Protein AF-M7Z7K4-F1 (afdb_monomer)

Structure (mmCIF, N/CA/C/O backbone):
data_AF-M7Z7K4-F1
#
_entry.id   AF-M7Z7K4-F1
#
loop_
_atom_site.group_PDB
_atom_site.id
_atom_site.type_symbol
_atom_site.label_atom_id
_atom_site.label_alt_id
_atom_site.label_comp_id
_atom_site.label_asym_id
_atom_site.label_entity_id
_atom_site.label_seq_id
_atom_site.pdbx_PDB_ins_code
_atom_site.Cartn_x
_atom_site.Cartn_y
_atom_site.Cartn_z
_atom_site.occupancy
_atom_site.B_iso_or_equiv
_atom_site.auth_seq_id
_atom_site.auth_comp_id
_atom_site.auth_asym_id
_atom_site.auth_atom_id
_atom_site.pdbx_PDB_model_num
ATOM 1 N N . MET A 1 1 ? -19.496 -4.722 -36.036 1.00 39.28 1 MET A N 1
ATOM 2 C CA . MET A 1 1 ? -19.432 -3.249 -35.989 1.00 39.28 1 MET A CA 1
ATOM 3 C C . MET A 1 1 ? -18.080 -2.887 -35.416 1.00 39.28 1 MET A C 1
ATOM 5 O O . MET A 1 1 ? -17.829 -3.167 -34.254 1.00 39.28 1 MET A O 1
ATOM 9 N N . LEU A 1 2 ? -17.182 -2.446 -36.294 1.00 35.31 2 LEU A N 1
ATOM 10 C CA . LEU A 1 2 ? -15.843 -1.956 -35.980 1.00 35.31 2 LEU A CA 1
ATOM 11 C C . LEU A 1 2 ? -15.954 -0.436 -35.852 1.00 35.31 2 LEU A C 1
ATOM 13 O O . LEU A 1 2 ? -16.434 0.191 -36.792 1.00 35.31 2 LEU A O 1
ATOM 17 N N . GLU A 1 3 ? -15.508 0.133 -34.738 1.00 33.56 3 GLU A N 1
ATOM 18 C CA . GLU A 1 3 ? -15.243 1.569 -34.630 1.00 33.56 3 GLU A CA 1
ATOM 19 C C . GLU A 1 3 ? -13.726 1.751 -34.567 1.00 33.56 3 GLU A C 1
ATOM 21 O O . GLU A 1 3 ? -13.044 1.228 -33.685 1.00 33.56 3 GLU A O 1
ATOM 26 N N . ALA A 1 4 ? -13.210 2.421 -35.592 1.00 33.31 4 ALA A N 1
ATOM 27 C CA . ALA A 1 4 ? -11.813 2.742 -35.803 1.00 33.31 4 ALA A CA 1
ATOM 28 C C . ALA A 1 4 ? -11.537 4.145 -35.264 1.00 33.31 4 ALA A C 1
ATOM 30 O O . ALA A 1 4 ? -12.265 5.073 -35.608 1.00 33.31 4 ALA A O 1
ATOM 31 N N . TRP A 1 5 ? -10.469 4.318 -34.484 1.00 34.47 5 TRP A N 1
ATOM 32 C CA . TRP A 1 5 ? -9.894 5.637 -34.216 1.00 34.47 5 TRP A CA 1
ATOM 33 C C . TRP A 1 5 ? -8.514 5.725 -34.865 1.00 34.47 5 TRP A C 1
ATOM 35 O O . TRP A 1 5 ? -7.654 4.864 -34.684 1.00 34.47 5 TRP A O 1
ATOM 45 N N . ALA A 1 6 ? -8.382 6.749 -35.703 1.00 33.19 6 ALA A N 1
ATOM 46 C CA . ALA A 1 6 ? -7.279 7.013 -36.608 1.00 33.19 6 ALA A CA 1
ATOM 47 C C . ALA A 1 6 ? -6.146 7.791 -35.922 1.00 33.19 6 ALA A C 1
ATOM 49 O O . ALA A 1 6 ? -6.402 8.705 -35.141 1.00 33.19 6 ALA A O 1
ATOM 50 N N . VAL A 1 7 ? -4.900 7.502 -36.305 1.00 34.75 7 VAL A N 1
ATOM 51 C CA . VAL A 1 7 ? -3.792 8.465 -36.243 1.00 34.75 7 VAL A CA 1
ATOM 52 C C . VAL A 1 7 ? -3.489 8.857 -37.683 1.00 34.75 7 VAL A C 1
ATOM 54 O O . VAL A 1 7 ? -3.184 8.010 -38.523 1.00 34.75 7 VAL A O 1
ATOM 57 N N . GLY A 1 8 ? -3.683 10.143 -37.969 1.00 30.58 8 GLY A N 1
ATOM 58 C CA . GLY A 1 8 ? -3.534 10.726 -39.293 1.00 30.58 8 GLY A CA 1
ATOM 59 C C . GLY A 1 8 ? -2.081 10.742 -39.754 1.00 30.58 8 GLY A C 1
ATOM 60 O O . GLY A 1 8 ? -1.205 11.261 -39.070 1.00 30.58 8 GLY A O 1
ATOM 61 N N . VAL A 1 9 ? -1.857 10.227 -40.959 1.00 36.16 9 VAL A N 1
ATOM 62 C CA . VAL A 1 9 ? -0.683 10.529 -41.777 1.00 36.16 9 VAL A CA 1
ATOM 63 C C . VAL A 1 9 ? -1.183 11.416 -42.912 1.00 36.16 9 VAL A C 1
ATOM 65 O O . VAL A 1 9 ? -1.881 10.954 -43.812 1.00 36.16 9 VAL A O 1
ATOM 68 N N . GLY A 1 10 ? -0.891 12.712 -42.828 1.00 29.84 10 GLY A N 1
ATOM 69 C CA . GLY A 1 10 ? -1.211 13.674 -43.878 1.00 29.84 10 GLY A CA 1
ATOM 70 C C . GLY A 1 10 ? -0.197 13.585 -45.015 1.00 29.84 10 GLY A C 1
ATOM 71 O O . GLY A 1 10 ? 0.975 13.894 -44.828 1.00 29.84 10 GLY A O 1
ATOM 72 N N . THR A 1 11 ? -0.654 13.184 -46.199 1.00 37.50 11 THR A N 1
ATOM 73 C CA . THR A 1 11 ? 0.040 13.384 -47.480 1.00 37.50 11 THR A CA 1
ATOM 74 C C . THR A 1 11 ? -0.930 13.986 -48.501 1.00 37.50 11 THR A C 1
ATOM 76 O O . THR A 1 11 ? -2.140 13.781 -48.399 1.00 37.50 11 THR A O 1
ATOM 79 N N . SER A 1 12 ? -0.356 14.669 -49.504 1.00 31.06 12 SER A N 1
ATOM 80 C CA . SER A 1 12 ? -0.951 15.346 -50.683 1.00 31.06 12 SER A CA 1
ATOM 81 C C . SER A 1 12 ? -1.511 16.757 -50.440 1.00 31.06 12 SER A C 1
ATOM 83 O O . SER A 1 12 ? -2.050 17.036 -49.380 1.00 31.06 12 SER A O 1
ATOM 85 N N . SER A 1 13 ? -1.457 17.720 -51.363 1.00 30.11 13 SER A N 1
ATOM 86 C CA . SER A 1 13 ? -0.679 17.955 -52.592 1.00 30.11 13 SER A CA 1
ATOM 87 C C . SER A 1 13 ? -1.001 19.381 -53.078 1.00 30.11 13 SER A C 1
ATOM 89 O O . SER A 1 13 ? -2.142 19.808 -52.956 1.00 30.11 13 SER A O 1
ATOM 91 N N . SER A 1 14 ? -0.023 20.040 -53.709 1.00 32.50 14 SER A N 1
ATOM 92 C CA . SER A 1 14 ? -0.120 21.076 -54.764 1.00 32.50 14 SER A CA 1
ATOM 93 C C . SER A 1 14 ? -1.013 22.322 -54.601 1.00 32.50 14 SER A C 1
ATOM 95 O O . SER A 1 14 ? -2.238 22.243 -54.600 1.00 32.50 14 SER A O 1
ATOM 97 N N . THR A 1 15 ? -0.403 23.499 -54.773 1.00 29.75 15 THR A N 1
ATOM 98 C CA . THR A 1 15 ? -0.917 24.545 -55.680 1.00 29.75 15 THR A CA 1
ATOM 99 C C . THR A 1 15 ? 0.273 25.272 -56.318 1.00 29.75 15 THR A C 1
ATOM 101 O O . THR A 1 15 ? 1.308 25.442 -55.678 1.00 29.75 15 THR A O 1
ATOM 104 N N . ALA A 1 16 ? 0.133 25.585 -57.605 1.00 38.03 16 ALA A N 1
ATOM 105 C CA . ALA A 1 16 ? 1.137 26.147 -58.497 1.00 38.03 16 ALA A CA 1
ATOM 106 C C . ALA A 1 16 ? 1.303 27.677 -58.373 1.00 38.03 16 ALA A C 1
ATOM 108 O O . ALA A 1 16 ? 0.503 28.350 -57.726 1.00 38.03 16 ALA A O 1
ATOM 109 N N . ASP A 1 17 ? 2.319 28.153 -59.101 1.00 35.34 17 ASP A N 1
ATOM 110 C CA . ASP A 1 17 ? 2.555 29.506 -59.620 1.00 35.34 17 ASP A CA 1
ATOM 111 C C . ASP A 1 17 ? 3.220 30.540 -58.694 1.00 35.34 17 ASP A C 1
ATOM 113 O O . ASP A 1 17 ? 2.571 31.302 -57.981 1.00 35.34 17 ASP A O 1
ATOM 117 N N . ASN A 1 18 ? 4.548 30.666 -58.826 1.00 37.72 18 ASN A N 1
ATOM 118 C CA . ASN A 1 18 ? 5.118 31.962 -59.199 1.00 37.72 18 ASN A CA 1
ATOM 119 C C . ASN A 1 18 ? 6.506 31.843 -59.845 1.00 37.72 18 ASN A C 1
ATOM 121 O O . ASN A 1 18 ? 7.403 31.157 -59.358 1.00 37.72 18 ASN A O 1
ATOM 125 N N . ASP A 1 19 ? 6.614 32.551 -60.962 1.00 40.22 19 ASP A N 1
ATOM 126 C CA . ASP A 1 19 ? 7.773 32.794 -61.810 1.00 40.22 19 ASP A CA 1
ATOM 127 C C . ASP A 1 19 ? 8.835 33.617 -61.054 1.00 40.22 19 ASP A C 1
ATOM 129 O O . ASP A 1 19 ? 8.504 34.565 -60.337 1.00 40.22 19 ASP A O 1
ATOM 133 N N . GLY A 1 20 ? 10.114 33.273 -61.202 1.00 33.97 20 GLY A N 1
ATOM 134 C CA . GLY A 1 20 ? 11.202 33.995 -60.541 1.00 33.97 20 GLY A CA 1
ATOM 135 C C . GLY A 1 20 ? 12.539 33.281 -60.671 1.00 33.97 20 GLY A C 1
AT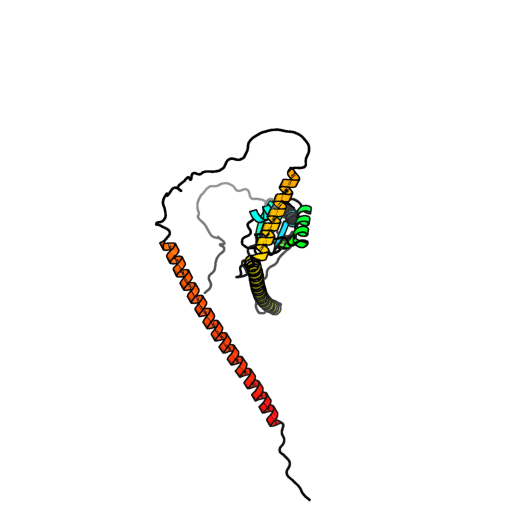OM 136 O O . GLY A 1 20 ? 12.927 32.509 -59.800 1.00 33.97 20 GLY A O 1
ATOM 137 N N . GLY A 1 21 ? 13.240 33.538 -61.776 1.00 44.59 21 GLY A N 1
ATOM 138 C CA . GLY A 1 21 ? 14.585 33.031 -62.021 1.00 44.59 21 GLY A CA 1
ATOM 139 C C . GLY A 1 21 ? 15.568 33.392 -60.903 1.00 44.59 21 GLY A C 1
ATOM 140 O O . GLY A 1 21 ? 15.756 34.560 -60.570 1.00 44.59 21 GLY A O 1
ATOM 141 N N . GLY A 1 22 ? 16.224 32.367 -60.369 1.00 37.69 22 GLY A N 1
ATOM 142 C CA . GLY A 1 22 ? 17.374 32.470 -59.482 1.00 37.69 22 GLY A CA 1
ATOM 143 C C . GLY A 1 22 ? 18.141 31.155 -59.539 1.00 37.69 22 GLY A C 1
ATOM 144 O O . GLY A 1 22 ? 17.593 30.106 -59.214 1.00 37.69 22 GLY A O 1
ATOM 145 N N . GLU A 1 23 ? 19.376 31.206 -60.033 1.00 43.19 23 GLU A N 1
ATOM 146 C CA . GLU A 1 23 ? 20.296 30.072 -60.128 1.00 43.19 23 GLU A CA 1
ATOM 147 C C . GLU A 1 23 ? 20.430 29.352 -58.776 1.00 43.19 23 GLU A C 1
ATOM 149 O O . GLU A 1 23 ? 20.858 29.944 -57.786 1.00 43.19 23 GLU A O 1
ATOM 154 N N . ALA A 1 24 ? 20.091 28.061 -58.740 1.00 43.84 24 ALA A N 1
ATOM 155 C CA . ALA A 1 24 ? 20.432 27.184 -57.628 1.00 43.84 24 ALA A CA 1
ATOM 156 C C . ALA A 1 24 ? 21.792 26.522 -57.916 1.00 43.84 24 ALA A C 1
ATOM 158 O O . ALA A 1 24 ? 21.937 25.873 -58.958 1.00 43.84 24 ALA A O 1
ATOM 159 N N . PRO A 1 25 ? 22.797 26.653 -57.033 1.00 48.38 25 PRO A N 1
ATOM 160 C CA . PRO A 1 25 ? 24.028 25.892 -57.162 1.00 48.38 25 PRO A CA 1
ATOM 161 C C . PRO A 1 25 ? 23.740 24.409 -56.894 1.00 48.38 25 PRO A C 1
ATOM 163 O O . PRO A 1 25 ? 23.105 24.043 -55.907 1.00 48.38 25 PRO A O 1
ATOM 166 N N . MET A 1 26 ? 24.201 23.556 -57.806 1.00 44.00 26 MET A N 1
ATOM 167 C CA . MET A 1 26 ? 24.163 22.099 -57.691 1.00 44.00 26 MET A CA 1
ATOM 168 C C . MET A 1 26 ? 24.984 21.666 -56.468 1.00 44.00 26 MET A C 1
ATOM 170 O O . MET A 1 26 ? 26.211 21.766 -56.497 1.00 44.00 26 MET A O 1
ATOM 174 N N . ALA A 1 27 ? 24.321 21.192 -55.409 1.00 48.50 27 ALA A N 1
ATOM 175 C CA . ALA A 1 27 ? 24.991 20.545 -54.284 1.00 48.50 27 ALA A CA 1
ATOM 176 C C . ALA A 1 27 ? 25.739 19.308 -54.798 1.00 48.50 27 ALA A C 1
ATOM 178 O O . ALA A 1 27 ? 25.183 18.475 -55.523 1.00 48.50 27 ALA A O 1
ATOM 179 N N . THR A 1 28 ? 27.027 19.223 -54.484 1.00 50.53 28 THR A N 1
ATOM 180 C CA . THR A 1 28 ? 27.870 18.100 -54.892 1.00 50.53 28 THR A CA 1
ATOM 181 C C . THR A 1 28 ? 27.557 16.875 -54.017 1.00 50.53 28 THR A C 1
ATOM 183 O O . THR A 1 28 ? 27.169 17.037 -52.860 1.00 50.53 28 THR A O 1
ATOM 186 N N . PRO A 1 29 ? 27.725 15.635 -54.522 1.00 54.16 29 PRO A N 1
ATOM 187 C CA . PRO A 1 29 ? 27.461 14.413 -53.747 1.00 54.16 29 PRO A CA 1
ATOM 188 C C . PRO A 1 29 ? 28.181 14.361 -52.383 1.00 54.16 29 PRO A C 1
ATOM 190 O O . PRO A 1 29 ? 27.639 13.827 -51.422 1.00 54.16 29 PRO A O 1
ATOM 193 N N . ASP A 1 30 ? 29.349 15.006 -52.273 1.00 52.72 30 ASP A N 1
ATOM 194 C CA . ASP A 1 30 ? 30.149 15.123 -51.042 1.00 52.72 30 ASP A CA 1
ATOM 195 C C . ASP A 1 30 ? 29.512 15.992 -49.934 1.00 52.72 30 ASP A C 1
ATOM 197 O O . ASP A 1 30 ? 29.968 15.965 -48.786 1.00 52.72 30 ASP A O 1
ATOM 201 N N . GLU A 1 31 ? 28.508 16.811 -50.254 1.00 51.00 31 GLU A N 1
ATOM 202 C CA . GLU A 1 31 ? 27.840 17.708 -49.301 1.00 51.00 31 GLU A CA 1
ATOM 203 C C . GLU A 1 31 ? 26.633 17.038 -48.624 1.00 51.00 31 GLU A C 1
ATOM 205 O O . GLU A 1 31 ? 26.360 17.295 -47.450 1.00 51.00 31 GLU A O 1
ATOM 210 N N . GLN A 1 32 ? 25.971 16.112 -49.326 1.00 48.22 32 GLN A N 1
ATOM 211 C CA . GLN A 1 32 ? 24.856 15.320 -48.801 1.00 48.22 32 GLN A CA 1
ATOM 212 C C . GLN A 1 32 ? 25.349 14.260 -47.796 1.0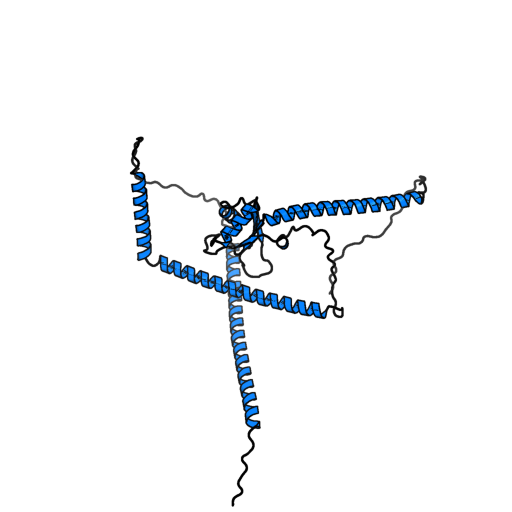0 48.22 32 GLN A C 1
ATOM 214 O O . GLN A 1 32 ? 24.825 14.175 -46.688 1.00 48.22 32 GLN A O 1
ATOM 219 N N . ASP A 1 33 ? 26.448 13.561 -48.111 1.00 51.50 33 ASP A N 1
ATOM 220 C CA . ASP A 1 33 ? 27.051 12.544 -47.232 1.00 51.50 33 ASP A CA 1
ATOM 221 C C . ASP A 1 33 ? 27.569 13.118 -45.901 1.00 51.50 33 ASP A C 1
ATOM 223 O O . ASP A 1 33 ? 27.625 12.415 -44.889 1.00 51.50 33 ASP A O 1
ATOM 227 N N . LYS A 1 34 ? 27.964 14.398 -45.876 1.00 56.22 34 LYS A N 1
ATOM 228 C CA . LYS A 1 34 ? 28.393 15.084 -44.645 1.00 56.22 34 LYS A CA 1
ATOM 229 C C . LYS A 1 34 ? 27.216 15.494 -43.771 1.00 56.22 34 LYS A C 1
ATOM 231 O O . LYS A 1 34 ? 27.358 15.476 -42.552 1.00 56.22 34 LYS A O 1
ATOM 236 N N . LYS A 1 35 ? 26.081 15.851 -44.376 1.00 56.09 35 LYS A N 1
ATOM 237 C CA . LYS A 1 35 ? 24.861 16.211 -43.653 1.00 56.09 35 LYS A CA 1
ATOM 238 C C . LYS A 1 35 ? 24.221 14.981 -43.010 1.00 56.09 35 LYS A C 1
ATOM 240 O O . LYS A 1 35 ? 23.978 15.002 -41.812 1.00 56.09 35 LYS A O 1
ATOM 245 N N . ASP A 1 36 ? 24.127 13.874 -43.742 1.00 53.56 36 ASP A N 1
ATOM 246 C CA . ASP A 1 36 ? 23.595 12.610 -43.215 1.00 53.56 36 ASP A CA 1
ATOM 247 C C . ASP A 1 36 ? 24.492 12.018 -42.100 1.00 53.56 36 ASP A C 1
ATOM 249 O O . ASP A 1 36 ? 24.010 11.419 -41.137 1.00 53.56 36 ASP A O 1
ATOM 253 N N . GLN A 1 37 ? 25.816 12.228 -42.169 1.00 56.62 37 GLN A N 1
ATOM 254 C CA . GLN A 1 37 ? 26.749 11.876 -41.084 1.00 56.62 37 GLN A CA 1
ATOM 255 C C . GLN A 1 37 ? 26.649 12.795 -39.860 1.00 56.62 37 GLN A C 1
ATOM 257 O O . GLN A 1 37 ? 26.960 12.357 -38.748 1.00 56.62 37 GLN A O 1
ATOM 262 N N . GLN A 1 38 ? 26.270 14.057 -40.058 1.00 54.72 38 GLN A N 1
ATOM 263 C CA . GLN A 1 38 ? 26.072 15.025 -38.984 1.00 54.72 38 GLN A CA 1
ATOM 264 C C . GLN A 1 38 ? 24.751 14.744 -38.257 1.00 54.72 38 GLN A C 1
ATOM 266 O O . GLN A 1 38 ? 24.762 14.616 -37.037 1.00 54.72 38 GLN A O 1
ATOM 271 N N . ASP A 1 39 ? 23.672 14.495 -39.001 1.00 53.81 39 ASP A N 1
ATOM 272 C CA . ASP A 1 39 ? 22.356 14.147 -38.456 1.00 53.81 39 ASP A CA 1
ATOM 273 C C . ASP A 1 39 ? 22.419 12.831 -37.646 1.00 53.81 39 ASP A C 1
ATOM 275 O O . ASP A 1 39 ? 21.939 12.772 -36.515 1.00 53.81 39 ASP A O 1
ATOM 279 N N . MET A 1 40 ? 23.140 11.804 -38.127 1.00 54.22 40 MET A N 1
ATOM 280 C CA . MET A 1 40 ? 23.369 10.569 -37.355 1.00 54.22 40 MET A CA 1
ATOM 281 C C . MET A 1 40 ? 24.221 10.765 -36.090 1.00 54.22 40 MET A C 1
ATOM 283 O O . MET A 1 40 ? 24.083 9.997 -35.135 1.00 54.22 40 MET A O 1
ATOM 287 N N . LYS A 1 41 ? 25.140 11.738 -36.069 1.00 56.62 41 LYS A N 1
ATOM 288 C CA . LYS A 1 41 ? 25.941 12.055 -34.875 1.00 56.62 41 LYS A CA 1
ATOM 289 C C . LYS A 1 41 ? 25.135 12.837 -33.848 1.00 56.62 41 LYS A C 1
ATOM 291 O O . LYS A 1 41 ? 25.272 12.555 -32.662 1.00 56.62 41 LYS A O 1
ATOM 296 N N . ASP A 1 42 ? 24.303 13.767 -34.297 1.00 55.12 42 ASP A N 1
ATOM 297 C CA . ASP A 1 42 ? 23.463 14.586 -33.428 1.00 55.12 42 ASP A CA 1
ATOM 298 C C . ASP A 1 42 ? 22.338 13.736 -32.799 1.00 55.12 42 ASP A C 1
ATOM 300 O O . ASP A 1 42 ? 22.075 13.867 -31.604 1.00 55.12 42 ASP A O 1
ATOM 304 N N . GLU A 1 43 ? 21.777 12.757 -33.524 1.00 54.97 43 GLU A N 1
ATOM 305 C CA . GLU A 1 43 ? 20.852 11.754 -32.963 1.00 54.97 43 GLU A CA 1
ATOM 306 C C . GLU A 1 43 ? 21.527 10.809 -31.953 1.00 54.97 43 GLU A C 1
ATOM 308 O O . GLU A 1 43 ? 20.951 10.491 -30.911 1.00 54.97 43 GLU A O 1
ATOM 313 N N . GLN A 1 44 ? 22.763 10.370 -32.217 1.00 56.97 44 GLN A N 1
ATOM 314 C CA . GLN A 1 44 ? 23.529 9.536 -31.278 1.00 56.97 44 GLN A CA 1
ATOM 315 C C . GLN A 1 44 ? 23.956 10.304 -30.022 1.00 56.97 44 GLN A C 1
ATOM 317 O O . GLN A 1 44 ? 24.068 9.706 -28.951 1.00 56.97 44 GLN A O 1
ATOM 322 N N . GLN A 1 45 ? 24.203 11.608 -30.144 1.00 55.16 45 GLN A N 1
ATOM 323 C CA . GLN A 1 45 ? 24.539 12.478 -29.024 1.00 55.16 45 GLN A CA 1
ATOM 324 C C . GLN A 1 45 ? 23.296 12.764 -28.165 1.00 55.16 45 GLN A C 1
ATOM 326 O O . GLN A 1 45 ? 23.362 12.589 -26.952 1.00 55.16 45 GLN A O 1
ATOM 331 N N . ALA A 1 46 ? 22.147 13.059 -28.785 1.00 56.25 46 ALA A N 1
ATOM 332 C CA . ALA A 1 46 ? 20.871 13.238 -28.087 1.00 56.25 46 ALA A CA 1
ATOM 333 C C . ALA A 1 46 ? 20.442 11.978 -27.316 1.00 56.25 46 ALA A C 1
ATOM 335 O O . ALA A 1 46 ? 20.114 12.058 -26.137 1.00 56.25 46 ALA A O 1
ATOM 336 N N . HIS A 1 47 ? 20.558 10.792 -27.928 1.00 58.41 47 HIS A N 1
ATOM 337 C CA . HIS A 1 47 ? 20.247 9.527 -27.250 1.00 58.41 47 HIS A CA 1
ATOM 338 C C . HIS A 1 47 ? 21.127 9.263 -26.018 1.00 58.41 47 HIS A C 1
ATOM 340 O O . HIS A 1 47 ? 20.689 8.623 -25.063 1.00 58.41 47 HIS A O 1
ATOM 346 N N . LYS A 1 48 ? 22.378 9.729 -26.045 1.00 60.09 48 LYS A N 1
ATOM 347 C CA . LYS A 1 48 ? 23.352 9.518 -24.972 1.00 60.09 48 LYS A CA 1
ATOM 348 C C . LYS A 1 48 ? 23.156 10.498 -23.816 1.00 60.09 48 LYS A C 1
ATOM 350 O O . LYS A 1 48 ? 23.317 10.101 -22.663 1.00 60.09 48 LYS A O 1
ATOM 355 N N . ASP A 1 49 ? 22.780 11.735 -24.126 1.00 62.75 49 ASP A N 1
ATOM 356 C CA . ASP A 1 49 ? 22.446 12.756 -23.134 1.00 62.75 49 ASP A CA 1
ATOM 357 C C . ASP A 1 49 ? 21.097 12.432 -22.449 1.00 62.75 49 ASP A C 1
ATOM 359 O O . ASP A 1 49 ? 20.994 12.537 -21.224 1.00 62.75 49 ASP A O 1
ATOM 363 N N . ASP A 1 50 ? 20.115 11.909 -23.196 1.00 67.00 50 ASP A N 1
ATOM 364 C CA . ASP A 1 50 ? 18.837 11.408 -22.661 1.00 67.00 50 ASP A CA 1
ATOM 365 C C . ASP A 1 50 ? 19.029 10.210 -21.711 1.00 67.00 50 ASP A C 1
ATOM 367 O O . ASP A 1 50 ? 18.420 10.152 -20.639 1.00 67.00 50 ASP A O 1
ATOM 371 N N . ASP A 1 51 ? 19.909 9.265 -22.057 1.00 69.56 51 ASP A N 1
ATOM 372 C CA . ASP A 1 51 ? 20.224 8.112 -21.203 1.00 69.56 51 ASP A CA 1
ATOM 373 C C . ASP A 1 51 ? 20.968 8.529 -19.917 1.00 69.56 51 ASP A C 1
ATOM 375 O O . ASP A 1 51 ? 20.731 7.962 -18.843 1.00 69.56 51 ASP A O 1
ATOM 379 N N . GLU A 1 52 ? 21.854 9.530 -19.986 1.00 75.00 52 GLU A N 1
ATOM 380 C CA . GLU A 1 52 ? 22.563 10.046 -18.809 1.00 75.00 52 GLU A CA 1
ATOM 381 C C . GLU A 1 52 ? 21.626 10.830 -17.877 1.00 75.00 52 GLU A C 1
ATOM 383 O O . GLU A 1 52 ? 21.724 10.722 -16.648 1.00 75.00 52 GLU A O 1
ATOM 388 N N . GLN A 1 53 ? 20.690 11.589 -18.444 1.00 76.56 53 GLN A N 1
ATOM 389 C CA . GLN A 1 53 ? 19.685 12.318 -17.682 1.00 76.56 53 GLN A CA 1
ATOM 390 C C . GLN A 1 53 ? 18.676 11.363 -17.028 1.00 76.56 53 GLN A C 1
ATOM 392 O O . GLN A 1 53 ? 18.434 11.467 -15.823 1.00 76.56 53 GLN A O 1
ATOM 397 N N . ALA A 1 54 ? 18.215 10.339 -17.752 1.00 77.50 54 ALA A N 1
ATOM 398 C CA . ALA A 1 54 ? 17.368 9.279 -17.205 1.00 77.50 54 ALA A CA 1
ATOM 399 C C . ALA A 1 54 ? 18.053 8.498 -16.066 1.00 77.50 54 ALA A C 1
ATOM 401 O O . ALA A 1 54 ? 17.402 8.100 -15.097 1.00 77.50 54 ALA A O 1
ATOM 402 N N . ALA A 1 55 ? 19.372 8.289 -16.139 1.00 80.44 55 ALA A N 1
ATOM 403 C CA . ALA A 1 55 ? 20.126 7.633 -15.072 1.00 80.44 55 ALA A CA 1
ATOM 404 C C . ALA A 1 55 ? 20.202 8.482 -13.790 1.00 80.44 55 ALA A C 1
ATOM 406 O O . ALA A 1 55 ? 20.078 7.935 -12.691 1.00 80.44 55 ALA A O 1
ATOM 407 N N . LYS A 1 56 ? 20.377 9.805 -13.917 1.00 83.19 56 LYS A N 1
ATOM 408 C CA . LYS A 1 56 ? 20.378 10.738 -12.775 1.00 83.19 56 LYS A CA 1
ATOM 409 C C . LYS A 1 56 ? 19.001 10.803 -12.119 1.00 83.19 56 LYS A C 1
ATOM 411 O O . LYS A 1 56 ? 18.897 10.602 -10.913 1.00 83.19 56 LYS A O 1
ATOM 416 N N . GLU A 1 57 ? 17.947 10.955 -12.917 1.00 84.00 57 GLU A N 1
ATOM 417 C CA . GLU A 1 57 ? 16.563 10.954 -12.429 1.00 84.00 57 GLU A CA 1
ATOM 418 C C . GLU A 1 57 ? 16.202 9.645 -11.718 1.00 84.00 57 GLU A C 1
ATOM 420 O O . GLU A 1 57 ? 15.574 9.650 -10.659 1.00 84.00 57 GLU A O 1
ATOM 425 N N . TYR A 1 58 ? 16.639 8.505 -12.259 1.00 85.12 58 TYR A N 1
ATOM 426 C CA . TYR A 1 58 ? 16.415 7.207 -11.632 1.00 85.12 58 TYR A CA 1
ATOM 427 C C . TYR A 1 58 ? 17.190 7.053 -10.308 1.00 85.12 58 TYR A C 1
ATOM 429 O O . TYR A 1 58 ? 16.662 6.481 -9.353 1.00 85.12 58 TYR A O 1
ATOM 437 N N . ALA A 1 59 ? 18.410 7.591 -10.206 1.00 86.19 59 ALA A N 1
ATOM 438 C CA . ALA A 1 59 ? 19.179 7.586 -8.960 1.00 86.19 59 ALA A CA 1
ATOM 439 C C . ALA A 1 59 ? 18.537 8.469 -7.873 1.00 86.19 59 ALA A C 1
ATOM 441 O O . ALA A 1 59 ? 18.417 8.037 -6.721 1.00 86.19 59 ALA A O 1
ATOM 442 N N . ASP A 1 60 ? 18.068 9.662 -8.244 1.00 87.69 60 ASP A N 1
ATOM 443 C CA . ASP A 1 60 ? 17.337 10.564 -7.347 1.00 87.69 60 ASP A CA 1
ATOM 444 C C . ASP A 1 60 ? 16.013 9.933 -6.891 1.00 87.69 60 ASP A C 1
ATOM 446 O O . ASP A 1 60 ? 15.664 9.969 -5.705 1.00 87.69 60 ASP A O 1
ATOM 450 N N . PHE A 1 61 ? 15.316 9.253 -7.805 1.00 88.69 61 PHE A N 1
ATOM 451 C CA . PHE A 1 61 ? 14.132 8.463 -7.492 1.00 88.69 61 PHE A CA 1
ATOM 452 C C . PHE A 1 61 ? 14.443 7.349 -6.484 1.00 88.69 61 PHE A C 1
ATOM 454 O O . PHE A 1 61 ? 13.740 7.224 -5.483 1.00 88.69 61 PHE A O 1
ATOM 461 N N . GLU A 1 62 ? 15.503 6.559 -6.672 1.00 87.31 62 GLU A N 1
ATOM 462 C CA . GLU A 1 62 ? 15.866 5.509 -5.712 1.00 87.31 62 GLU A CA 1
ATOM 463 C C . GLU A 1 62 ? 16.229 6.065 -4.330 1.00 87.31 62 GLU A C 1
ATOM 465 O O . GLU A 1 62 ? 15.904 5.444 -3.312 1.00 87.31 62 GLU A O 1
ATOM 470 N N . ALA A 1 63 ? 16.873 7.233 -4.268 1.00 88.44 63 ALA A N 1
ATOM 471 C CA . ALA A 1 63 ? 17.129 7.920 -3.006 1.00 88.44 63 ALA A CA 1
ATOM 472 C C . ALA A 1 63 ? 15.815 8.327 -2.319 1.00 88.44 63 ALA A C 1
ATOM 474 O O . ALA A 1 63 ? 15.652 8.090 -1.118 1.00 88.44 63 ALA A O 1
ATOM 475 N N . ARG A 1 64 ? 14.847 8.847 -3.087 1.00 89.56 64 ARG A N 1
ATOM 476 C CA . ARG A 1 64 ? 13.496 9.167 -2.605 1.00 89.56 64 ARG A CA 1
ATOM 477 C C . ARG A 1 64 ? 12.745 7.928 -2.106 1.00 89.56 64 ARG A C 1
ATOM 479 O O . ARG A 1 64 ? 12.154 7.960 -1.029 1.00 89.56 64 ARG A O 1
ATOM 486 N N . VAL A 1 65 ? 12.808 6.810 -2.827 1.00 90.31 65 VAL A N 1
ATOM 487 C CA . VAL A 1 65 ? 12.155 5.553 -2.421 1.00 90.31 65 VAL A CA 1
ATOM 488 C C . VAL A 1 65 ? 12.713 5.050 -1.088 1.00 90.31 65 VAL A C 1
ATOM 490 O O . VAL A 1 65 ? 11.945 4.680 -0.206 1.00 90.31 65 VAL A O 1
ATOM 493 N N . LYS A 1 66 ? 14.039 5.091 -0.894 1.00 89.94 66 LYS A N 1
ATOM 494 C CA . LYS A 1 66 ? 14.692 4.626 0.348 1.00 89.94 66 LYS A CA 1
ATOM 495 C C . LYS A 1 66 ? 14.289 5.422 1.588 1.00 89.94 66 LYS A C 1
ATOM 497 O O . LYS A 1 66 ? 14.300 4.874 2.687 1.00 89.94 66 LYS A O 1
ATOM 502 N N . ARG A 1 67 ? 13.949 6.702 1.424 1.00 91.19 67 ARG A N 1
ATOM 503 C CA . ARG A 1 67 ? 13.437 7.560 2.505 1.00 91.19 67 ARG A CA 1
ATOM 504 C C . ARG A 1 67 ? 11.908 7.563 2.607 1.00 91.19 67 ARG A C 1
ATOM 506 O O . ARG A 1 67 ? 11.369 8.302 3.419 1.00 91.19 67 ARG A O 1
ATOM 513 N N . THR A 1 68 ? 11.202 6.768 1.804 1.00 92.81 68 THR A N 1
ATOM 514 C CA . THR A 1 68 ? 9.737 6.692 1.837 1.00 92.81 68 THR A CA 1
ATOM 515 C C . THR A 1 68 ? 9.275 5.426 2.550 1.00 92.81 68 THR A C 1
ATOM 517 O O . THR A 1 68 ? 9.817 4.334 2.359 1.00 92.81 68 THR A O 1
ATOM 520 N N . ILE A 1 69 ? 8.242 5.572 3.372 1.00 94.12 69 ILE A N 1
ATOM 521 C CA . ILE A 1 69 ? 7.604 4.492 4.118 1.00 94.12 69 ILE A CA 1
ATOM 522 C C . ILE A 1 69 ? 6.226 4.236 3.520 1.00 94.12 69 ILE A C 1
ATOM 524 O O . ILE A 1 69 ? 5.464 5.164 3.277 1.00 94.12 69 ILE A O 1
ATOM 528 N N . TYR A 1 70 ? 5.897 2.971 3.318 1.00 93.50 70 TYR A N 1
ATOM 529 C CA . TYR A 1 70 ? 4.556 2.503 3.015 1.00 93.50 70 TYR A CA 1
ATOM 530 C C . TYR A 1 70 ? 3.845 2.140 4.320 1.00 93.50 70 TYR A C 1
ATOM 532 O O . TYR A 1 70 ? 4.322 1.283 5.066 1.00 93.50 70 TYR A O 1
ATOM 540 N N . ILE A 1 71 ? 2.719 2.792 4.600 1.00 91.56 71 ILE A N 1
ATOM 541 C CA . ILE A 1 71 ? 1.861 2.500 5.747 1.00 91.56 71 ILE A CA 1
ATOM 542 C C . ILE A 1 71 ? 0.603 1.793 5.254 1.00 91.56 71 ILE A C 1
ATOM 544 O O . ILE A 1 71 ? -0.107 2.297 4.384 1.00 91.56 71 ILE A O 1
ATOM 548 N N . ASP A 1 72 ? 0.344 0.636 5.848 1.00 88.06 72 ASP A N 1
ATOM 549 C CA . ASP A 1 72 ? -0.797 -0.229 5.589 1.00 88.06 72 ASP A CA 1
ATOM 550 C C . ASP A 1 72 ? -1.833 -0.140 6.720 1.00 88.06 72 ASP A C 1
ATOM 552 O O . ASP A 1 72 ? -1.535 0.305 7.836 1.00 88.06 72 ASP A O 1
ATOM 556 N N . HIS A 1 73 ? -3.040 -0.629 6.443 1.00 82.62 73 HIS A N 1
ATOM 557 C CA . HIS A 1 73 ? -4.156 -0.711 7.383 1.00 82.62 73 HIS A CA 1
ATOM 558 C C . HIS A 1 73 ? -4.635 0.643 7.938 1.00 82.62 73 HIS A C 1
ATOM 560 O O . HIS A 1 73 ? -5.155 0.698 9.057 1.00 82.62 73 HIS A O 1
ATOM 566 N N . LEU A 1 74 ? -4.511 1.748 7.189 1.00 85.12 74 LEU A N 1
ATOM 567 C CA . LEU A 1 74 ? -5.055 3.026 7.659 1.00 85.12 74 LEU A CA 1
ATOM 568 C C . LEU A 1 74 ? -6.579 3.011 7.604 1.00 85.12 74 LEU A C 1
ATOM 570 O O . LEU A 1 74 ? -7.202 2.463 6.697 1.00 85.12 74 LEU A O 1
ATOM 574 N N . SER A 1 75 ? -7.198 3.673 8.576 1.00 81.75 75 SER A N 1
ATOM 575 C CA . SER A 1 75 ? -8.619 3.990 8.476 1.00 81.75 75 SER A CA 1
ATOM 576 C C . SER A 1 75 ? -8.851 4.992 7.332 1.00 81.75 75 SER A C 1
ATOM 578 O O . SER A 1 75 ? -8.062 5.931 7.196 1.00 81.75 75 SER A O 1
ATOM 580 N N . PRO A 1 76 ? -9.939 4.861 6.548 1.00 76.88 76 PRO A N 1
ATOM 581 C CA . PRO A 1 76 ? -10.290 5.829 5.504 1.00 76.88 76 PRO A CA 1
ATOM 582 C C . PRO A 1 76 ? -10.542 7.246 6.051 1.00 76.88 76 PRO A C 1
ATOM 584 O O . PRO A 1 76 ? -10.509 8.217 5.303 1.00 76.88 76 PRO A O 1
ATOM 587 N N . LEU A 1 77 ? -10.753 7.388 7.364 1.00 80.06 77 LEU A N 1
ATOM 588 C CA . LEU A 1 77 ? -10.922 8.682 8.033 1.00 80.06 77 LEU A CA 1
ATOM 589 C C . LEU A 1 77 ? -9.591 9.399 8.319 1.00 80.06 77 LEU A C 1
ATOM 591 O O . LEU A 1 77 ? -9.588 10.545 8.774 1.00 80.06 77 LEU A O 1
ATOM 595 N N . VAL A 1 78 ? -8.452 8.734 8.112 1.00 85.06 78 VAL A N 1
ATOM 596 C CA . VAL A 1 78 ? -7.134 9.304 8.396 1.00 85.06 78 VAL A CA 1
ATOM 597 C C . VAL A 1 78 ? -6.752 10.300 7.305 1.00 85.06 78 VAL A C 1
ATOM 599 O O . VAL A 1 78 ? -6.623 9.953 6.136 1.00 85.06 78 VAL A O 1
ATOM 602 N N . THR A 1 79 ? -6.514 11.550 7.702 1.00 87.75 79 THR A N 1
ATOM 603 C CA . THR A 1 79 ? -6.043 12.609 6.800 1.00 87.75 79 THR A CA 1
ATOM 604 C C . THR A 1 79 ? -4.519 12.738 6.833 1.00 87.75 79 THR A C 1
ATOM 606 O O . THR A 1 79 ? -3.858 12.326 7.791 1.00 87.75 79 THR A O 1
ATOM 609 N N . ALA A 1 80 ? -3.936 13.378 5.814 1.00 89.06 80 ALA A N 1
ATOM 610 C CA . ALA A 1 80 ? -2.492 13.636 5.761 1.00 89.06 80 ALA A CA 1
ATOM 611 C C . ALA A 1 80 ? -1.980 14.399 7.000 1.00 89.06 80 ALA A C 1
ATOM 613 O O . ALA A 1 80 ? -0.867 14.164 7.468 1.00 89.06 80 ALA A O 1
ATOM 614 N N . GLN A 1 81 ? -2.809 15.279 7.572 1.00 89.81 81 GLN A N 1
ATOM 615 C CA . GLN A 1 81 ? -2.476 16.027 8.786 1.00 89.81 81 GLN A CA 1
ATOM 616 C C . GLN A 1 81 ? -2.351 15.117 10.009 1.00 89.81 81 GLN A C 1
ATOM 618 O O . GLN A 1 81 ? -1.441 15.310 10.810 1.00 89.81 81 GLN A O 1
ATOM 623 N N . VAL A 1 82 ? -3.227 14.113 10.134 1.00 89.62 82 VAL A N 1
ATOM 624 C CA . VAL A 1 82 ? -3.158 13.120 11.215 1.00 89.62 82 VAL A CA 1
ATOM 625 C C . VAL A 1 82 ? -1.866 12.321 11.098 1.00 89.62 82 VAL A C 1
ATOM 627 O O . VAL A 1 82 ? -1.134 12.220 12.074 1.00 89.62 82 VAL A O 1
ATOM 630 N N . ILE A 1 83 ? -1.526 11.844 9.896 1.00 89.75 83 ILE A N 1
ATOM 631 C CA . ILE A 1 83 ? -0.267 11.120 9.654 1.00 89.75 83 ILE A CA 1
ATOM 632 C C . ILE A 1 83 ? 0.935 11.990 10.029 1.00 89.75 83 ILE A C 1
ATOM 634 O O . ILE A 1 83 ? 1.812 11.544 10.768 1.00 89.75 83 ILE A O 1
ATOM 638 N N . LYS A 1 84 ? 0.952 13.249 9.579 1.00 91.38 84 LYS A N 1
ATOM 639 C CA . LYS A 1 84 ? 2.029 14.194 9.887 1.00 91.38 84 LYS A CA 1
ATOM 640 C C . LYS A 1 84 ? 2.159 14.453 11.387 1.00 91.38 84 LYS A C 1
ATOM 642 O O . LYS A 1 84 ? 3.267 14.417 11.908 1.00 91.38 84 LYS A O 1
ATOM 647 N N . ALA A 1 85 ? 1.049 14.690 12.083 1.00 90.19 85 ALA A N 1
ATOM 648 C CA . ALA A 1 85 ? 1.048 14.935 13.523 1.00 90.19 85 ALA A CA 1
ATOM 649 C C . ALA A 1 85 ? 1.507 13.703 14.316 1.00 90.19 85 ALA A C 1
ATOM 651 O O . ALA A 1 85 ? 2.293 13.829 15.250 1.00 90.19 85 ALA A O 1
ATOM 652 N N . SER A 1 86 ? 1.061 12.512 13.921 1.00 87.81 86 SER A N 1
ATOM 653 C CA . SER A 1 86 ? 1.427 11.262 14.585 1.00 87.81 86 SER A CA 1
ATOM 654 C C . SER A 1 86 ? 2.880 10.864 14.343 1.00 87.81 86 SER A C 1
ATOM 656 O O . SER A 1 86 ? 3.518 10.319 15.239 1.00 87.81 86 SER A O 1
ATOM 658 N N . LEU A 1 87 ? 3.425 11.151 13.160 1.00 89.00 87 LEU A N 1
ATOM 659 C CA . LEU A 1 87 ? 4.824 10.875 12.834 1.00 89.00 87 LEU A CA 1
ATOM 660 C C . LEU A 1 87 ? 5.794 11.963 13.286 1.00 89.00 87 LEU A C 1
ATOM 662 O O . LEU A 1 87 ? 6.986 11.675 13.370 1.00 89.00 87 LEU A O 1
ATOM 666 N N . ALA A 1 88 ? 5.312 13.155 13.652 1.00 88.44 88 ALA A N 1
ATOM 667 C CA . ALA A 1 88 ? 6.150 14.275 14.087 1.00 88.44 88 ALA A CA 1
ATOM 668 C C . ALA A 1 88 ? 7.086 13.930 15.260 1.00 88.44 88 ALA A C 1
ATOM 670 O O . ALA A 1 88 ? 8.128 14.559 15.424 1.00 88.44 88 ALA A O 1
ATOM 671 N N . GLN A 1 89 ? 6.738 12.923 16.066 1.00 84.19 89 GLN A N 1
ATOM 672 C CA . GLN A 1 89 ? 7.579 12.435 17.162 1.00 84.19 89 GLN A CA 1
ATOM 673 C C . GLN A 1 89 ? 8.808 11.626 16.698 1.00 84.19 89 GLN A C 1
ATOM 675 O O . GLN A 1 89 ? 9.780 11.519 17.440 1.00 84.19 89 GLN A O 1
ATOM 680 N N . CYS A 1 90 ? 8.769 11.043 15.496 1.00 82.88 90 CYS A N 1
ATOM 681 C CA . CYS A 1 90 ? 9.808 10.150 14.969 1.00 82.88 90 CYS A CA 1
ATOM 682 C C . CYS A 1 90 ? 10.533 10.723 13.752 1.00 82.88 90 CYS A C 1
ATOM 684 O O . CYS A 1 90 ? 11.718 10.455 13.556 1.00 82.88 90 CYS A O 1
ATOM 686 N N . ALA A 1 91 ? 9.819 11.469 12.914 1.00 86.62 91 ALA A N 1
ATOM 687 C CA . ALA A 1 91 ? 10.313 11.929 11.633 1.00 86.62 91 ALA A CA 1
ATOM 688 C C . ALA A 1 91 ? 9.637 13.236 11.222 1.00 86.62 91 ALA A C 1
ATOM 690 O O . ALA A 1 91 ? 8.479 13.496 11.555 1.00 86.62 91 ALA A O 1
ATOM 691 N N . ASN A 1 92 ? 10.352 14.034 10.436 1.00 91.00 92 ASN A N 1
ATOM 692 C CA . ASN A 1 92 ? 9.729 15.132 9.719 1.00 91.00 92 ASN A CA 1
ATOM 693 C C . ASN A 1 92 ? 9.179 14.606 8.385 1.00 91.00 92 ASN A C 1
ATOM 695 O O . ASN A 1 92 ? 9.919 14.027 7.588 1.00 91.00 92 ASN A O 1
ATOM 699 N N . VAL A 1 93 ? 7.871 14.775 8.182 1.00 90.31 93 VAL A N 1
ATOM 700 C CA . VAL A 1 93 ? 7.158 14.310 6.985 1.00 90.31 93 VAL A CA 1
ATOM 701 C C . VAL A 1 93 ? 7.160 15.410 5.927 1.00 90.31 93 VAL A C 1
ATOM 703 O O . VAL A 1 93 ? 6.648 16.510 6.173 1.00 90.31 93 VAL A O 1
ATOM 706 N N . VAL A 1 94 ? 7.708 15.085 4.756 1.00 89.94 94 VAL A N 1
ATOM 707 C CA . VAL A 1 94 ? 7.810 15.970 3.587 1.00 89.94 94 VAL A CA 1
ATOM 708 C C . VAL A 1 94 ? 6.528 15.910 2.768 1.00 89.94 94 VAL A C 1
ATOM 710 O O . VAL A 1 94 ? 5.884 16.936 2.552 1.00 89.94 94 VAL A O 1
ATOM 713 N N . SER A 1 95 ? 6.145 14.700 2.360 1.00 88.06 95 SER A N 1
ATOM 714 C CA . SER A 1 95 ? 4.988 14.436 1.509 1.00 88.06 95 SER A CA 1
ATOM 715 C C . SER A 1 95 ? 4.218 13.220 2.011 1.00 88.06 95 SER A C 1
ATOM 717 O O . SER A 1 95 ? 4.792 12.293 2.589 1.00 88.06 95 SER A O 1
ATOM 719 N N . THR A 1 96 ? 2.909 13.236 1.778 1.00 89.31 96 THR A N 1
ATOM 720 C CA . THR A 1 96 ? 2.001 12.142 2.114 1.00 89.31 96 THR A CA 1
ATOM 721 C C . THR A 1 96 ? 1.082 11.897 0.928 1.00 89.31 96 THR A C 1
ATOM 723 O O . THR A 1 96 ? 0.277 12.762 0.583 1.00 89.31 96 THR A O 1
ATOM 726 N N . GLU A 1 97 ? 1.170 10.714 0.335 1.00 89.25 97 GLU A N 1
ATOM 727 C CA . GLU A 1 97 ? 0.363 10.306 -0.812 1.00 89.25 97 GLU A CA 1
ATOM 728 C C . GLU A 1 97 ? -0.475 9.087 -0.445 1.00 89.25 97 GLU A C 1
ATOM 730 O O . GLU A 1 97 ? 0.048 8.069 0.000 1.00 89.25 97 GLU A O 1
ATOM 735 N N . PHE A 1 98 ? -1.791 9.180 -0.620 1.00 88.00 98 PHE A N 1
ATOM 736 C CA . PHE A 1 98 ? -2.685 8.052 -0.376 1.00 88.00 98 PHE A CA 1
ATOM 737 C C . PHE A 1 98 ? -2.793 7.185 -1.626 1.00 88.00 98 PHE A C 1
ATOM 739 O O . PHE A 1 98 ? -3.115 7.675 -2.709 1.00 88.00 98 PHE A O 1
ATOM 746 N N . ILE A 1 99 ? -2.579 5.884 -1.459 1.00 85.56 99 ILE A N 1
ATOM 747 C CA . ILE A 1 99 ? -2.797 4.894 -2.507 1.00 85.56 99 ILE A CA 1
ATOM 748 C C . ILE A 1 99 ? -4.267 4.487 -2.442 1.00 85.56 99 ILE A C 1
ATOM 750 O O . ILE A 1 99 ? -4.692 3.759 -1.543 1.00 85.56 99 ILE A O 1
ATOM 754 N N . GLN A 1 100 ? -5.049 4.977 -3.402 1.00 75.50 100 GLN A N 1
ATOM 755 C CA . GLN A 1 100 ? -6.431 4.545 -3.581 1.00 75.50 100 GLN A CA 1
ATOM 756 C C . GLN A 1 100 ? -6.467 3.207 -4.316 1.00 75.50 100 GLN A C 1
ATOM 758 O O . GLN A 1 100 ? -5.802 3.017 -5.336 1.00 75.50 100 GLN A O 1
ATOM 763 N N . ASN A 1 101 ? -7.262 2.277 -3.794 1.00 74.56 101 ASN A N 1
ATOM 764 C CA . ASN A 1 101 ? -7.497 0.999 -4.439 1.00 74.56 101 ASN A CA 1
ATOM 765 C C . ASN A 1 101 ? -8.717 1.109 -5.364 1.00 74.56 101 ASN A C 1
ATOM 767 O O . ASN A 1 101 ? -9.843 1.214 -4.891 1.00 74.56 101 ASN A O 1
ATOM 771 N N . TYR A 1 102 ? -8.484 1.089 -6.679 1.00 72.44 102 TYR A N 1
ATOM 772 C CA . TYR A 1 102 ? -9.550 1.137 -7.689 1.00 72.44 102 TYR A CA 1
ATOM 773 C C . TYR A 1 102 ? -9.990 -0.246 -8.184 1.00 72.44 102 TYR A C 1
ATOM 775 O O . TYR A 1 102 ? -10.969 -0.351 -8.919 1.00 72.44 102 TYR A O 1
ATOM 783 N N . THR A 1 103 ? -9.253 -1.306 -7.847 1.00 69.38 103 THR A N 1
ATOM 784 C CA . THR A 1 103 ? -9.525 -2.661 -8.347 1.00 69.38 103 THR A CA 1
ATOM 785 C C . THR A 1 103 ? -10.487 -3.432 -7.458 1.00 69.38 103 THR A C 1
ATOM 787 O O . THR A 1 103 ? -11.090 -4.398 -7.918 1.00 69.38 103 THR A O 1
ATOM 790 N N . ILE A 1 104 ? -10.662 -3.013 -6.205 1.00 71.31 104 ILE A N 1
ATOM 791 C CA . ILE A 1 104 ? -11.488 -3.726 -5.236 1.00 71.31 104 ILE A CA 1
ATOM 792 C C . ILE A 1 104 ? -12.700 -2.874 -4.870 1.00 71.31 104 ILE A C 1
ATOM 794 O O . ILE A 1 104 ? -12.573 -1.716 -4.497 1.00 71.31 104 ILE A O 1
ATOM 798 N N . GLN A 1 105 ? -13.891 -3.465 -4.963 1.00 69.50 105 GLN A N 1
ATOM 799 C CA . GLN A 1 105 ? -15.180 -2.798 -4.722 1.00 69.50 105 GLN A CA 1
ATOM 800 C C . GLN A 1 105 ? -15.501 -2.580 -3.231 1.00 69.50 105 GLN A C 1
ATOM 802 O O . GLN A 1 105 ? -16.616 -2.198 -2.885 1.00 69.50 105 GLN A O 1
ATOM 807 N N . TYR A 1 106 ? -14.549 -2.859 -2.342 1.00 70.38 106 TYR A N 1
ATOM 808 C CA . TYR A 1 106 ? -14.703 -2.701 -0.901 1.00 70.38 106 TYR A CA 1
ATOM 809 C C . TYR A 1 106 ? -13.915 -1.486 -0.421 1.00 70.38 106 TYR A C 1
ATOM 811 O O . TYR A 1 106 ? -12.836 -1.200 -0.939 1.00 70.38 106 TYR A O 1
ATOM 819 N N . GLU A 1 107 ? -14.421 -0.820 0.616 1.00 68.62 107 GLU A N 1
ATOM 820 C CA . GLU A 1 107 ? -13.678 0.195 1.368 1.00 68.62 107 GLU A CA 1
ATOM 821 C C . GLU A 1 107 ? -12.553 -0.480 2.166 1.00 68.62 107 GLU A C 1
ATOM 823 O O . GLU A 1 107 ? -12.647 -0.723 3.369 1.00 68.62 107 GLU A O 1
ATOM 828 N N . ILE A 1 108 ? -11.492 -0.867 1.461 1.00 68.25 108 ILE A N 1
ATOM 829 C CA . ILE A 1 108 ? -10.267 -1.391 2.059 1.00 68.25 108 ILE A CA 1
ATOM 830 C C . ILE A 1 108 ? -9.597 -0.257 2.838 1.00 68.25 108 ILE A C 1
ATOM 832 O O . ILE A 1 108 ? -9.686 0.901 2.413 1.00 68.25 108 ILE A O 1
ATOM 836 N N . PRO A 1 109 ? -8.911 -0.557 3.958 1.00 66.50 109 PRO A N 1
ATOM 837 C CA . PRO A 1 109 ? -8.015 0.403 4.582 1.00 66.50 109 PRO A CA 1
ATOM 838 C C . PRO A 1 109 ? -7.191 1.175 3.556 1.00 66.50 109 PRO A C 1
ATOM 840 O O . PRO A 1 109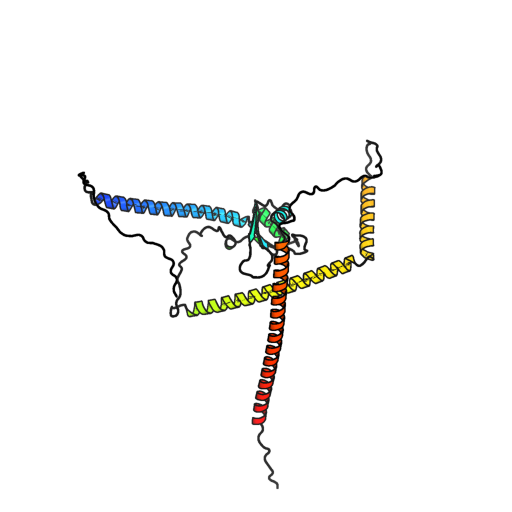 ? -6.518 0.581 2.714 1.00 66.50 109 PRO A O 1
ATOM 843 N N . ALA A 1 110 ? -7.227 2.500 3.645 1.00 77.56 110 ALA A N 1
ATOM 844 C CA . ALA A 1 110 ? -6.369 3.326 2.819 1.00 77.56 110 ALA A CA 1
ATOM 845 C C . ALA A 1 110 ? -4.904 2.964 3.120 1.00 77.56 110 ALA A C 1
ATOM 847 O O . ALA A 1 110 ? -4.516 2.789 4.273 1.00 77.56 110 ALA A O 1
ATOM 848 N N . ALA A 1 111 ? -4.082 2.836 2.088 1.00 87.50 111 ALA A N 1
ATOM 849 C CA . ALA A 1 111 ? -2.638 2.777 2.257 1.00 87.50 111 ALA A CA 1
ATOM 850 C C . ALA A 1 111 ? -2.053 4.158 1.958 1.00 87.50 111 ALA A C 1
ATOM 852 O O . ALA A 1 111 ? -2.643 4.939 1.206 1.00 87.50 111 ALA A O 1
ATOM 853 N N . ALA A 1 112 ? -0.901 4.481 2.539 1.00 90.12 112 ALA A N 1
ATOM 854 C CA . ALA A 1 112 ? -0.225 5.742 2.257 1.00 90.12 112 ALA A CA 1
ATOM 855 C C . ALA A 1 112 ? 1.281 5.561 2.089 1.00 90.12 112 ALA A C 1
ATOM 857 O O . ALA A 1 112 ? 1.920 4.818 2.832 1.00 90.12 112 ALA A O 1
ATOM 858 N N . LEU A 1 113 ? 1.845 6.294 1.137 1.00 92.50 113 LEU A N 1
ATOM 859 C CA . LEU A 1 113 ? 3.272 6.543 1.022 1.00 92.50 113 LEU A CA 1
ATOM 860 C C . LEU A 1 113 ? 3.596 7.828 1.779 1.00 92.50 113 LEU A C 1
ATOM 862 O O . LEU A 1 113 ? 2.991 8.876 1.556 1.00 92.50 113 LEU A O 1
ATOM 866 N N . VAL A 1 114 ? 4.548 7.735 2.698 1.00 92.19 114 VAL A N 1
ATOM 867 C CA . VAL A 1 114 ? 4.999 8.844 3.530 1.00 92.19 114 VAL A CA 1
ATOM 868 C C . VAL A 1 114 ? 6.478 9.063 3.292 1.00 92.19 114 VAL A C 1
ATOM 870 O O . VAL A 1 114 ? 7.312 8.237 3.663 1.00 92.19 114 VAL A O 1
ATOM 873 N N . GLU A 1 115 ? 6.801 10.187 2.673 1.00 92.94 115 GLU A N 1
ATOM 874 C CA . GLU A 1 115 ? 8.173 10.602 2.437 1.00 92.94 115 GLU A CA 1
ATOM 875 C C . GLU A 1 115 ? 8.710 11.342 3.663 1.00 92.94 115 GLU A C 1
ATOM 877 O O . GLU A 1 115 ? 8.109 12.315 4.132 1.00 92.94 115 GLU A O 1
ATOM 882 N N . VAL A 1 116 ? 9.857 10.895 4.175 1.00 93.38 116 VAL A N 1
ATOM 883 C CA . VAL A 1 116 ? 10.550 11.544 5.294 1.00 93.38 116 VAL A CA 1
ATOM 884 C C . VAL A 1 116 ? 11.900 12.107 4.859 1.00 93.38 116 VAL A C 1
ATOM 886 O O . VAL A 1 116 ? 12.458 11.692 3.846 1.00 93.38 116 VAL A O 1
ATOM 889 N N . ASP A 1 117 ? 12.454 13.038 5.637 1.00 90.50 117 ASP A N 1
ATOM 890 C CA . ASP A 1 117 ? 13.724 13.695 5.293 1.00 90.50 117 ASP A CA 1
ATOM 891 C C . ASP A 1 117 ? 14.914 12.723 5.250 1.00 90.50 117 ASP A C 1
ATOM 893 O O . ASP A 1 117 ? 15.762 12.807 4.360 1.00 90.50 117 ASP A O 1
ATOM 897 N N . ASN A 1 118 ? 14.989 11.798 6.216 1.00 92.31 118 ASN A N 1
ATOM 898 C CA . ASN A 1 118 ? 16.165 10.956 6.444 1.00 92.31 118 ASN A CA 1
ATOM 899 C C . ASN A 1 118 ? 15.834 9.460 6.434 1.00 92.31 118 ASN A C 1
ATOM 901 O O . ASN A 1 118 ? 14.851 9.020 7.028 1.00 92.31 118 ASN A O 1
ATOM 905 N N . VAL A 1 119 ? 16.749 8.648 5.896 1.00 91.62 119 VAL A N 1
ATOM 906 C CA . VAL A 1 119 ? 16.623 7.177 5.892 1.00 91.62 119 VAL A CA 1
ATOM 907 C C . VAL A 1 119 ? 16.602 6.604 7.317 1.00 91.62 119 VAL A C 1
ATOM 909 O O . VAL A 1 119 ? 15.809 5.717 7.617 1.00 91.62 119 VAL A O 1
ATOM 912 N N . SER A 1 120 ? 17.409 7.144 8.236 1.00 91.12 120 SER A N 1
ATOM 913 C CA . SER A 1 120 ? 17.408 6.703 9.641 1.00 91.12 120 SER A CA 1
ATOM 914 C C . SER A 1 120 ? 16.090 7.014 10.356 1.00 91.12 120 SER A C 1
ATOM 916 O O . SER A 1 120 ? 15.656 6.243 11.206 1.00 91.12 120 SER A O 1
ATOM 918 N N . GLN A 1 121 ? 15.437 8.126 9.999 1.00 90.75 121 GLN A N 1
ATOM 919 C CA . GLN A 1 121 ? 14.107 8.463 10.515 1.00 90.75 121 GLN A CA 1
ATOM 920 C C . GLN A 1 121 ? 13.046 7.519 9.946 1.00 90.75 121 GLN A C 1
ATOM 922 O O . GLN A 1 121 ? 12.148 7.108 10.679 1.00 90.75 121 GLN A O 1
ATOM 927 N N . ALA A 1 122 ? 13.186 7.119 8.676 1.00 90.81 122 ALA A N 1
ATOM 928 C CA . ALA A 1 122 ? 12.316 6.118 8.072 1.00 90.81 122 ALA A CA 1
ATOM 929 C C . ALA A 1 122 ? 12.411 4.781 8.825 1.00 90.81 122 ALA A C 1
ATOM 931 O O . ALA A 1 122 ? 11.394 4.224 9.231 1.00 90.81 122 ALA A O 1
ATOM 932 N N . GLN A 1 123 ? 13.631 4.312 9.105 1.00 91.69 123 GLN A N 1
ATOM 933 C CA . GLN A 1 123 ? 13.848 3.098 9.896 1.00 91.69 123 GLN A CA 1
ATOM 934 C C . GLN A 1 123 ? 13.258 3.217 11.305 1.00 91.69 123 GLN A C 1
ATOM 936 O O . GLN A 1 123 ? 12.530 2.327 11.728 1.00 91.69 123 GLN A O 1
ATOM 941 N N . ALA A 1 124 ? 13.497 4.329 12.007 1.00 90.62 124 ALA A N 1
ATOM 942 C CA . ALA A 1 124 ? 12.963 4.532 13.353 1.00 90.62 124 ALA A CA 1
ATOM 943 C C . ALA A 1 124 ? 11.424 4.511 13.389 1.00 90.62 124 ALA A C 1
ATOM 945 O O . ALA A 1 124 ? 10.834 3.948 14.309 1.00 90.62 124 ALA A O 1
ATOM 946 N N . ALA A 1 125 ? 10.766 5.095 12.383 1.00 89.75 125 ALA A N 1
ATOM 947 C CA . ALA A 1 125 ? 9.312 5.066 12.271 1.00 89.75 125 ALA A CA 1
ATOM 948 C C . ALA A 1 125 ? 8.783 3.659 11.937 1.00 89.75 125 ALA A C 1
ATOM 950 O O . ALA A 1 125 ? 7.804 3.223 12.543 1.00 89.75 125 ALA A O 1
ATOM 951 N N . VAL A 1 126 ? 9.446 2.926 11.035 1.00 92.06 126 VAL A N 1
ATOM 952 C CA . VAL A 1 126 ? 9.107 1.527 10.717 1.00 92.06 126 VAL A CA 1
ATOM 953 C C . VAL A 1 126 ? 9.256 0.637 11.952 1.00 92.06 126 VAL A C 1
ATOM 955 O O . VAL A 1 126 ? 8.356 -0.144 12.263 1.00 92.06 126 VAL A O 1
ATOM 958 N N . ASP A 1 127 ? 10.351 0.788 12.694 1.00 91.25 127 ASP A N 1
ATOM 959 C CA . ASP A 1 127 ? 10.605 0.023 13.913 1.00 91.25 127 ASP A CA 1
ATOM 960 C C . ASP A 1 127 ? 9.588 0.364 15.004 1.00 91.25 127 ASP A C 1
ATOM 962 O O . ASP A 1 127 ? 9.107 -0.537 15.690 1.00 91.25 127 ASP A O 1
ATOM 966 N N . LEU A 1 128 ? 9.208 1.636 15.159 1.00 89.56 128 LEU A N 1
ATOM 967 C CA . LEU A 1 128 ? 8.176 2.022 16.118 1.00 89.56 128 LEU A CA 1
ATOM 968 C C . LEU A 1 128 ? 6.829 1.366 15.781 1.00 89.56 128 LEU A C 1
ATOM 970 O O . LEU A 1 128 ? 6.210 0.778 16.666 1.00 89.56 128 LEU A O 1
ATOM 974 N N . MET A 1 129 ? 6.381 1.456 14.525 1.00 89.62 129 MET A N 1
ATOM 975 C CA . MET A 1 129 ? 5.069 0.937 14.118 1.00 89.62 129 MET A CA 1
ATOM 976 C C . MET A 1 129 ? 5.000 -0.591 14.108 1.00 89.62 129 MET A C 1
ATOM 978 O O . MET A 1 129 ? 3.933 -1.150 14.332 1.00 89.62 129 MET A O 1
ATOM 982 N N . ASN A 1 130 ? 6.117 -1.278 13.856 1.00 90.06 130 ASN A N 1
ATOM 983 C CA . ASN A 1 130 ? 6.139 -2.741 13.841 1.00 90.06 130 ASN A CA 1
ATOM 984 C C . ASN A 1 130 ? 6.350 -3.354 15.230 1.00 90.06 130 ASN A C 1
ATOM 986 O O . ASN A 1 130 ? 5.832 -4.437 15.494 1.00 90.06 130 ASN A O 1
ATOM 990 N N . ASN A 1 131 ? 7.096 -2.688 16.118 1.00 89.94 131 ASN A N 1
ATOM 991 C CA . ASN A 1 131 ? 7.359 -3.210 17.462 1.00 89.94 131 ASN A CA 1
ATOM 992 C C . ASN A 1 131 ? 6.261 -2.852 18.472 1.00 89.94 131 ASN A C 1
ATOM 994 O O . ASN A 1 131 ? 6.098 -3.559 19.467 1.00 89.94 131 ASN A O 1
ATOM 998 N N . PHE A 1 132 ? 5.510 -1.772 18.239 1.00 85.69 132 PHE A N 1
ATOM 999 C CA . PHE A 1 132 ? 4.447 -1.319 19.132 1.00 85.69 132 PHE A CA 1
ATOM 1000 C C . PHE A 1 132 ? 3.129 -1.158 18.371 1.00 85.69 132 PHE A C 1
ATOM 1002 O O . PHE A 1 132 ? 3.147 -0.718 17.224 1.00 85.69 132 PHE A O 1
ATOM 1009 N N . PRO A 1 133 ? 1.973 -1.453 18.996 1.00 85.88 133 PRO A N 1
ATOM 1010 C CA . PRO A 1 133 ? 0.671 -1.237 18.378 1.00 85.88 133 PRO A CA 1
ATOM 1011 C C . PRO A 1 133 ? 0.416 0.266 18.211 1.00 85.88 133 PRO A C 1
ATOM 1013 O O . PRO A 1 133 ? -0.092 0.943 19.106 1.00 85.88 133 PRO A O 1
ATOM 1016 N N . PHE A 1 134 ? 0.813 0.799 17.059 1.00 85.88 134 PHE A N 1
ATOM 1017 C CA . PHE A 1 134 ? 0.681 2.208 16.727 1.00 85.88 134 PHE A CA 1
ATOM 1018 C C . PHE A 1 134 ? -0.699 2.452 16.114 1.00 85.88 134 PHE A C 1
ATOM 1020 O O . PHE A 1 134 ? -1.022 1.876 15.084 1.00 85.88 134 PHE A O 1
ATOM 1027 N N . MET A 1 135 ? -1.542 3.264 16.750 1.00 86.81 135 MET A N 1
ATOM 1028 C CA . MET A 1 135 ? -2.931 3.477 16.321 1.00 86.81 135 MET A CA 1
ATOM 1029 C C . MET A 1 135 ? -3.095 4.862 15.694 1.00 86.81 135 MET A C 1
ATOM 1031 O O . MET A 1 135 ? -2.678 5.863 16.279 1.00 86.81 135 MET A O 1
ATOM 1035 N N . LEU A 1 136 ? -3.747 4.930 14.530 1.00 84.31 136 LEU A N 1
ATOM 1036 C CA . LEU A 1 136 ? -4.057 6.178 13.826 1.00 84.31 136 LEU A CA 1
ATOM 1037 C C . LEU A 1 136 ? -5.574 6.328 13.653 1.00 84.31 136 LEU A C 1
ATOM 1039 O O . LEU A 1 136 ? -6.239 5.427 13.151 1.00 84.31 136 LEU A O 1
ATOM 1043 N N . GLY A 1 137 ? -6.125 7.484 14.040 1.00 72.75 137 GLY A N 1
ATOM 1044 C CA . GLY A 1 137 ? -7.541 7.806 13.805 1.00 72.75 137 GLY A CA 1
ATOM 1045 C C . GLY A 1 137 ? -8.530 7.338 14.881 1.00 72.75 137 GLY A C 1
ATOM 1046 O O . GLY A 1 137 ? -9.712 7.198 14.589 1.00 72.75 137 GLY A O 1
ATOM 1047 N N . GLY A 1 138 ? -8.079 7.102 16.119 1.00 69.25 138 GLY A N 1
ATOM 1048 C CA . GLY A 1 138 ? -8.946 6.912 17.296 1.00 69.25 138 GLY A CA 1
ATOM 1049 C C . GLY A 1 138 ? -9.632 5.545 17.424 1.00 69.25 138 GLY A C 1
ATOM 1050 O O . GLY A 1 138 ? -9.984 5.160 18.535 1.00 69.25 138 GLY A O 1
ATOM 1051 N N . MET A 1 139 ? -9.768 4.786 16.334 1.00 70.44 139 MET A N 1
ATOM 1052 C CA . MET A 1 139 ? -10.144 3.370 16.394 1.00 70.44 139 MET A CA 1
ATOM 1053 C C . MET A 1 139 ? -8.924 2.521 16.782 1.00 70.44 139 MET A C 1
ATOM 1055 O O . MET A 1 139 ? -7.821 2.819 16.311 1.00 70.44 139 MET A O 1
ATOM 1059 N N . PRO A 1 140 ? -9.079 1.473 17.616 1.00 74.12 140 PRO A N 1
ATOM 1060 C CA . PRO A 1 140 ? -7.968 0.670 18.122 1.00 74.12 140 PRO A CA 1
ATOM 1061 C C . PRO A 1 140 ? -7.430 -0.315 17.068 1.00 74.12 140 PRO A C 1
ATOM 1063 O O . PRO A 1 140 ? -7.359 -1.520 17.295 1.00 74.12 140 PRO A O 1
ATOM 1066 N N . ARG A 1 141 ? -7.053 0.203 15.895 1.00 81.00 141 ARG A N 1
ATOM 1067 C CA . ARG A 1 141 ? -6.458 -0.546 14.790 1.00 81.00 141 ARG A CA 1
ATOM 1068 C C . ARG A 1 141 ? -4.965 -0.223 14.700 1.00 81.00 141 ARG A C 1
ATOM 1070 O O . ARG A 1 141 ? -4.619 0.915 14.368 1.00 81.00 141 ARG A O 1
ATOM 1077 N N . PRO A 1 142 ? -4.080 -1.188 14.991 1.00 87.88 142 PRO A N 1
ATOM 1078 C CA . PRO A 1 142 ? -2.652 -1.016 14.779 1.00 87.88 142 PRO A CA 1
ATOM 1079 C C . PRO A 1 142 ? -2.343 -0.877 13.287 1.00 87.88 142 PRO A C 1
ATOM 1081 O O . PRO A 1 142 ? -2.738 -1.724 12.486 1.00 87.88 142 PRO A O 1
ATOM 1084 N N . VAL A 1 143 ? -1.625 0.178 12.920 1.00 89.19 143 VAL A N 1
ATOM 1085 C CA . VAL A 1 143 ? -1.109 0.368 11.563 1.00 89.19 143 VAL A CA 1
ATOM 1086 C C . VAL A 1 143 ? 0.215 -0.364 11.408 1.00 89.19 143 VAL A C 1
ATOM 1088 O O . VAL A 1 143 ? 0.939 -0.574 12.382 1.00 89.19 143 VAL A O 1
ATOM 1091 N N . ARG A 1 144 ? 0.545 -0.749 10.176 1.00 90.00 144 ARG A N 1
ATOM 1092 C CA . ARG A 1 144 ? 1.807 -1.432 9.867 1.00 90.00 144 ARG A CA 1
ATOM 1093 C C . ARG A 1 144 ? 2.611 -0.609 8.886 1.00 90.00 144 ARG A C 1
ATOM 1095 O O . ARG A 1 144 ? 2.039 -0.011 7.984 1.00 90.00 144 ARG A O 1
ATOM 1102 N N . ALA A 1 145 ? 3.928 -0.611 9.039 1.00 92.31 145 ALA A N 1
ATOM 1103 C CA . ALA A 1 145 ? 4.817 0.131 8.159 1.00 92.31 145 ALA A CA 1
ATOM 1104 C C . ALA A 1 145 ? 5.871 -0.779 7.535 1.00 92.31 145 ALA A C 1
ATOM 1106 O O . ALA A 1 145 ? 6.459 -1.638 8.194 1.00 92.31 145 ALA A O 1
ATOM 1107 N N . VAL A 1 146 ? 6.134 -0.563 6.253 1.00 92.94 146 VAL A N 1
ATOM 1108 C CA . VAL A 1 146 ? 7.174 -1.242 5.478 1.00 92.94 146 VAL A CA 1
ATOM 1109 C C . VAL A 1 146 ? 7.905 -0.191 4.651 1.00 92.94 146 VAL A C 1
ATOM 1111 O O . VAL A 1 146 ? 7.340 0.841 4.307 1.00 92.94 146 VAL A O 1
ATOM 1114 N N . PHE A 1 147 ? 9.167 -0.426 4.306 1.00 92.31 147 PHE A N 1
ATOM 1115 C CA . PHE A 1 147 ? 9.848 0.425 3.333 1.00 92.31 147 PHE A CA 1
ATOM 1116 C C . PHE A 1 147 ? 9.142 0.402 1.978 1.00 92.31 147 PHE A C 1
ATOM 1118 O O . PHE A 1 147 ? 8.691 -0.653 1.517 1.00 92.31 147 PHE A O 1
ATOM 1125 N N . ALA A 1 148 ? 9.069 1.565 1.334 1.00 92.12 148 ALA A N 1
ATOM 1126 C CA . ALA A 1 148 ? 8.454 1.674 0.025 1.00 92.12 148 ALA A CA 1
ATOM 1127 C C . ALA A 1 148 ? 9.253 0.888 -1.025 1.00 92.12 148 ALA A C 1
ATOM 1129 O O . ALA A 1 148 ? 10.485 0.812 -0.992 1.00 92.12 148 ALA A O 1
ATOM 1130 N N . LYS A 1 149 ? 8.536 0.300 -1.983 1.00 90.25 149 LYS A N 1
ATOM 1131 C CA . LYS A 1 149 ? 9.137 -0.351 -3.150 1.00 90.25 149 LYS A CA 1
ATOM 1132 C C . LYS A 1 149 ? 9.074 0.593 -4.348 1.00 90.25 149 LYS A C 1
ATOM 1134 O O . LYS A 1 149 ? 8.080 1.300 -4.488 1.00 90.25 149 LYS A O 1
ATOM 1139 N N . PRO A 1 150 ? 10.055 0.545 -5.268 1.00 86.50 150 PRO A N 1
ATOM 1140 C CA . PRO A 1 150 ? 10.008 1.310 -6.515 1.00 86.50 150 PRO A CA 1
ATOM 1141 C C . PRO A 1 150 ? 8.704 1.116 -7.296 1.00 86.50 150 PRO A C 1
ATOM 1143 O O . PRO A 1 150 ? 8.196 2.054 -7.895 1.00 86.50 150 PRO A O 1
ATOM 1146 N N . ASP A 1 151 ? 8.148 -0.097 -7.266 1.00 85.44 151 ASP A N 1
ATOM 1147 C CA . ASP A 1 151 ? 6.941 -0.461 -8.015 1.00 85.44 151 ASP A CA 1
ATOM 1148 C C . ASP A 1 151 ? 5.645 0.139 -7.436 1.00 85.44 151 ASP A C 1
ATOM 1150 O O . ASP A 1 151 ? 4.594 0.007 -8.052 1.00 85.44 151 ASP A O 1
ATOM 1154 N N . MET A 1 152 ? 5.702 0.786 -6.264 1.00 85.00 152 MET A N 1
ATOM 1155 C CA . MET A 1 152 ? 4.548 1.438 -5.627 1.00 85.00 152 MET A CA 1
ATOM 1156 C C . MET A 1 152 ? 4.321 2.876 -6.114 1.00 85.00 152 MET A C 1
ATOM 1158 O O . MET A 1 152 ? 3.300 3.467 -5.778 1.00 85.00 152 MET A O 1
ATOM 1162 N N . PHE A 1 153 ? 5.256 3.444 -6.880 1.00 85.88 153 PHE A N 1
ATOM 1163 C CA . PHE A 1 153 ? 5.203 4.836 -7.322 1.00 85.88 153 PHE A CA 1
ATOM 1164 C C . PHE A 1 153 ? 4.656 4.948 -8.752 1.00 85.88 153 PHE A C 1
ATOM 1166 O O . PHE A 1 153 ? 5.165 4.261 -9.645 1.00 85.88 153 PHE A O 1
ATOM 1173 N N . PRO A 1 154 ? 3.669 5.829 -9.003 1.00 79.50 154 PRO A N 1
ATOM 1174 C CA . PRO A 1 154 ? 3.130 6.047 -10.344 1.00 79.50 154 PRO A CA 1
ATOM 1175 C C . PRO A 1 154 ? 4.094 6.828 -11.249 1.00 79.50 154 PRO A C 1
ATOM 1177 O O . PRO A 1 154 ? 4.090 6.634 -12.461 1.00 79.50 154 PRO A O 1
ATOM 1180 N N . ASP A 1 155 ? 4.939 7.683 -10.674 1.00 83.62 155 ASP A N 1
ATOM 1181 C CA . ASP A 1 155 ? 5.870 8.583 -11.366 1.00 83.62 155 ASP A CA 1
ATOM 1182 C C . ASP A 1 155 ? 7.259 7.959 -11.587 1.00 83.62 155 ASP A C 1
ATOM 1184 O O . ASP A 1 155 ? 8.262 8.655 -11.738 1.00 83.62 155 ASP A O 1
ATOM 1188 N N . ARG A 1 156 ? 7.338 6.626 -11.585 1.00 83.38 156 ARG A N 1
ATOM 1189 C CA . ARG A 1 156 ? 8.608 5.910 -11.663 1.00 83.38 156 ARG A CA 1
ATOM 1190 C C . ARG A 1 156 ? 9.292 6.108 -13.032 1.00 83.38 156 ARG A C 1
ATOM 1192 O O . ARG A 1 156 ? 8.736 5.674 -14.046 1.00 83.38 156 ARG A O 1
ATOM 1199 N N . PRO A 1 157 ? 10.539 6.620 -13.073 1.00 83.38 157 PRO A N 1
ATOM 1200 C CA . PRO A 1 157 ? 11.306 6.720 -14.310 1.00 83.38 157 PRO A CA 1
ATOM 1201 C C . PRO A 1 157 ? 11.676 5.338 -14.867 1.00 83.38 157 PRO A C 1
ATOM 1203 O O . PRO A 1 157 ? 11.814 4.344 -14.137 1.00 83.38 157 PRO A O 1
ATOM 1206 N N . ARG A 1 158 ? 11.838 5.258 -16.194 1.00 79.06 158 ARG A N 1
ATOM 1207 C CA . ARG A 1 158 ? 12.175 4.008 -16.887 1.00 79.06 158 ARG A CA 1
ATOM 1208 C C . ARG A 1 158 ? 13.524 3.493 -16.388 1.00 79.06 158 ARG A C 1
ATOM 1210 O O . ARG A 1 158 ? 14.511 4.218 -16.394 1.00 79.06 158 ARG A O 1
ATOM 1217 N N . LYS A 1 159 ? 13.581 2.211 -16.002 1.00 77.69 159 LYS A N 1
ATOM 1218 C CA . LYS A 1 159 ? 14.857 1.567 -15.654 1.00 77.69 159 LYS A CA 1
ATOM 1219 C C . LYS A 1 159 ? 15.795 1.603 -16.872 1.00 77.69 159 LYS A C 1
ATOM 1221 O O . LYS A 1 159 ? 15.410 1.046 -17.910 1.00 77.69 159 LYS A O 1
ATOM 1226 N N . PRO A 1 160 ? 17.001 2.186 -16.751 1.00 74.75 160 PRO A N 1
ATOM 1227 C CA . PRO A 1 160 ? 17.980 2.177 -17.829 1.00 74.75 160 PRO A CA 1
ATOM 1228 C C . PRO A 1 160 ? 18.300 0.736 -18.251 1.00 74.75 160 PRO A C 1
ATOM 1230 O O . PRO A 1 160 ? 18.440 -0.152 -17.410 1.00 74.75 160 PRO A O 1
ATOM 1233 N N . GLY A 1 161 ? 18.381 0.483 -19.558 1.00 71.69 161 GLY A N 1
ATOM 1234 C CA . GLY A 1 161 ? 18.786 -0.819 -20.107 1.00 71.69 161 GLY A CA 1
ATOM 1235 C C . GLY A 1 161 ? 17.691 -1.887 -20.246 1.00 71.69 161 GLY A C 1
ATOM 1236 O O . GLY A 1 161 ? 17.971 -2.956 -20.788 1.00 71.69 161 GLY A O 1
ATOM 1237 N N . LEU A 1 162 ? 16.442 -1.632 -19.832 1.00 75.06 162 LEU A N 1
ATOM 1238 C CA . LEU A 1 162 ? 15.344 -2.581 -20.052 1.00 75.06 162 LEU A CA 1
ATOM 1239 C C . LEU A 1 162 ? 14.644 -2.318 -21.401 1.00 75.06 162 LEU A C 1
ATOM 1241 O O . LEU A 1 162 ? 13.924 -1.325 -21.574 1.00 75.06 162 LEU A O 1
ATOM 1245 N N . LYS A 1 163 ? 14.821 -3.231 -22.363 1.00 77.56 163 LYS A N 1
ATOM 1246 C CA . LYS A 1 163 ? 14.002 -3.292 -23.584 1.00 77.56 163 LYS A CA 1
ATOM 1247 C C . LYS A 1 163 ? 12.786 -4.173 -23.302 1.00 77.56 163 LYS A C 1
ATOM 1249 O O . LYS A 1 163 ? 12.925 -5.381 -23.151 1.00 77.56 163 LYS A O 1
ATOM 1254 N N . ILE A 1 164 ? 11.614 -3.555 -23.163 1.00 78.38 164 ILE A N 1
ATOM 1255 C CA . ILE A 1 164 ? 10.344 -4.278 -23.048 1.00 78.38 164 ILE A CA 1
ATOM 1256 C C . ILE A 1 164 ? 9.754 -4.359 -24.452 1.00 78.38 164 ILE A C 1
ATOM 1258 O O . ILE A 1 164 ? 9.436 -3.330 -25.045 1.00 78.38 164 ILE A O 1
ATOM 1262 N N . GLU A 1 165 ? 9.631 -5.572 -24.976 1.00 83.06 165 GLU A N 1
ATOM 1263 C CA . GLU A 1 165 ? 8.959 -5.837 -26.245 1.00 83.06 165 GLU A CA 1
ATOM 1264 C C . GLU A 1 165 ? 7.567 -6.403 -25.962 1.00 83.06 165 GLU A C 1
ATOM 1266 O O . GLU A 1 165 ? 7.403 -7.300 -25.133 1.00 83.06 165 GLU A O 1
ATOM 1271 N N . PHE A 1 166 ? 6.555 -5.867 -26.642 1.00 80.81 166 PHE A N 1
ATOM 1272 C CA . PHE A 1 166 ? 5.171 -6.308 -26.504 1.00 80.81 166 PHE A CA 1
ATOM 1273 C C . PHE A 1 166 ? 4.727 -7.002 -27.788 1.00 80.81 166 PHE A C 1
ATOM 1275 O O . PHE A 1 166 ? 4.910 -6.476 -28.885 1.00 80.81 166 PHE A O 1
ATOM 1282 N N . SER A 1 167 ? 4.104 -8.171 -27.654 1.00 82.25 167 SER A N 1
ATOM 1283 C CA . SER A 1 167 ? 3.466 -8.870 -28.768 1.00 82.25 167 SER A CA 1
ATOM 1284 C C . SER A 1 167 ? 2.113 -9.430 -28.341 1.00 82.25 167 SER A C 1
ATOM 1286 O O . SER A 1 167 ? 1.931 -9.886 -27.211 1.00 82.25 167 SER A O 1
ATOM 1288 N N . TRP A 1 168 ? 1.141 -9.372 -29.250 1.00 83.38 168 TRP A N 1
ATOM 1289 C CA . TRP A 1 168 ? -0.177 -9.963 -29.045 1.00 83.38 168 TRP A CA 1
ATOM 1290 C C . TRP A 1 168 ? -0.159 -11.415 -29.509 1.00 83.38 168 TRP A C 1
ATOM 1292 O O . TRP A 1 168 ? 0.072 -11.679 -30.687 1.00 83.38 168 TRP A O 1
ATOM 1302 N N . VAL A 1 169 ? -0.440 -12.344 -28.597 1.00 87.94 169 VAL A N 1
ATOM 1303 C CA . VAL A 1 169 ? -0.496 -13.778 -28.908 1.00 87.94 169 VAL A CA 1
ATOM 1304 C C . VAL A 1 169 ? -1.887 -14.133 -29.434 1.00 87.94 169 VAL A C 1
ATOM 1306 O O . VAL A 1 169 ? -2.890 -13.905 -28.751 1.00 87.94 169 VAL A O 1
ATOM 1309 N N . LYS A 1 170 ? -1.961 -14.700 -30.640 1.00 88.50 170 LYS A N 1
ATOM 1310 C CA . LYS A 1 170 ? -3.208 -15.145 -31.274 1.00 88.50 170 LYS A CA 1
ATOM 1311 C C . LYS A 1 170 ? -3.419 -16.645 -31.075 1.00 88.50 170 LYS A C 1
ATOM 1313 O O . LYS A 1 170 ? -2.497 -17.404 -30.783 1.00 88.50 170 LYS A O 1
ATOM 1318 N N . GLN A 1 171 ? -4.666 -17.084 -31.240 1.00 86.75 171 GLN A N 1
ATOM 1319 C CA . GLN A 1 171 ? -5.004 -18.505 -31.195 1.00 86.75 171 GLN A CA 1
ATOM 1320 C C . GLN A 1 171 ? -4.291 -19.242 -32.337 1.00 86.75 171 GLN A C 1
ATOM 1322 O O . GLN A 1 171 ? -4.502 -18.920 -33.503 1.00 86.75 171 GLN A O 1
ATOM 1327 N N . GLY A 1 172 ? -3.454 -20.219 -31.986 1.00 85.50 172 GLY A N 1
ATOM 1328 C CA . GLY A 1 172 ? -2.622 -20.972 -32.932 1.00 85.50 172 GLY A CA 1
ATOM 1329 C C . GLY A 1 172 ? -1.122 -20.675 -32.833 1.00 85.50 172 GLY A C 1
ATOM 1330 O O . GLY A 1 172 ? -0.333 -21.471 -33.336 1.00 85.50 172 GLY A O 1
ATOM 1331 N N . ASP A 1 173 ? -0.718 -19.605 -32.140 1.00 89.31 173 ASP A N 1
ATOM 1332 C CA . ASP A 1 173 ? 0.700 -19.290 -31.950 1.00 89.31 173 ASP A CA 1
ATOM 1333 C C . ASP A 1 173 ? 1.368 -20.236 -30.930 1.00 89.31 173 ASP A C 1
ATOM 1335 O O . ASP A 1 173 ? 0.736 -20.628 -29.933 1.00 89.31 173 ASP A O 1
ATOM 1339 N N . PRO A 1 174 ? 2.663 -20.571 -31.110 1.00 80.56 174 PRO A N 1
ATOM 1340 C CA . PRO A 1 174 ? 3.441 -21.295 -30.109 1.00 80.56 174 PRO A CA 1
ATOM 1341 C C . PRO A 1 174 ? 3.524 -20.462 -28.819 1.00 80.56 174 PRO A C 1
ATOM 1343 O O . PRO A 1 174 ? 4.262 -19.487 -28.740 1.00 80.56 174 PRO A O 1
ATOM 1346 N N . GLY A 1 175 ? 2.724 -20.819 -27.812 1.00 83.69 175 GLY A N 1
ATOM 1347 C CA . GLY A 1 175 ? 2.625 -20.089 -26.539 1.00 83.69 175 GLY A CA 1
ATOM 1348 C C . GLY A 1 175 ? 1.206 -19.661 -26.155 1.00 83.69 175 GLY A C 1
ATOM 1349 O O . GLY A 1 175 ? 0.969 -19.347 -24.987 1.00 83.69 175 GLY A O 1
ATOM 1350 N N . TYR A 1 176 ? 0.241 -19.727 -27.082 1.00 90.38 176 TYR A N 1
ATOM 1351 C CA . TYR A 1 176 ? -1.155 -19.365 -26.805 1.00 90.38 176 TYR A CA 1
ATOM 1352 C C . TYR A 1 176 ? -1.781 -20.212 -25.691 1.00 90.38 176 TYR A C 1
ATOM 1354 O O . TYR A 1 176 ? -2.395 -19.665 -24.779 1.00 90.38 176 TYR A O 1
ATOM 1362 N N . ASP A 1 177 ? -1.599 -21.536 -25.721 1.00 90.38 177 ASP A N 1
ATOM 1363 C CA . ASP A 1 177 ? -2.176 -22.435 -24.710 1.00 90.38 177 ASP A CA 1
ATOM 1364 C C . ASP A 1 177 ? -1.627 -22.146 -23.300 1.00 90.38 177 ASP A C 1
ATOM 1366 O O . ASP A 1 177 ? -2.381 -22.086 -22.328 1.00 90.38 177 ASP A O 1
ATOM 1370 N N . GLY A 1 178 ? -0.323 -21.868 -23.195 1.00 90.38 178 GLY A N 1
ATOM 1371 C CA . GLY A 1 178 ? 0.310 -21.466 -21.937 1.00 90.38 178 GLY A CA 1
ATOM 1372 C C . GLY A 1 178 ? -0.245 -20.144 -21.406 1.00 90.38 178 GLY A C 1
ATOM 1373 O O . GLY A 1 178 ? -0.623 -20.056 -20.237 1.00 90.38 178 GLY A O 1
ATOM 1374 N N . MET A 1 179 ? -0.375 -19.137 -22.275 1.00 89.62 179 MET A N 1
ATOM 1375 C CA . MET A 1 179 ? -0.929 -17.833 -21.899 1.00 89.62 179 MET A CA 1
ATOM 1376 C C . MET A 1 179 ? -2.414 -17.921 -21.522 1.00 89.62 179 MET A C 1
ATOM 1378 O O . MET A 1 179 ? -2.857 -17.291 -20.563 1.00 89.62 179 MET A O 1
ATOM 1382 N N . ASN A 1 180 ? -3.194 -18.741 -22.229 1.00 89.62 180 ASN A N 1
ATOM 1383 C CA . ASN A 1 180 ? -4.608 -18.946 -21.933 1.00 89.62 180 ASN A CA 1
ATOM 1384 C C . ASN A 1 180 ? -4.814 -19.659 -20.584 1.00 89.62 180 ASN A C 1
ATOM 1386 O O . ASN A 1 180 ? -5.690 -19.275 -19.807 1.00 89.62 180 ASN A O 1
ATOM 1390 N N . LYS A 1 181 ? -3.965 -20.642 -20.255 1.00 93.00 181 LYS A N 1
ATOM 1391 C CA . LYS A 1 181 ? -3.938 -21.267 -18.922 1.00 93.00 181 LYS A CA 1
ATOM 1392 C C . LYS A 1 181 ? -3.574 -20.259 -17.834 1.00 93.00 181 LYS A C 1
ATOM 1394 O O . LYS A 1 181 ? -4.261 -20.205 -16.815 1.00 93.00 181 LYS A O 1
ATOM 1399 N N . LEU A 1 182 ? -2.557 -19.427 -18.066 1.00 94.31 182 LEU A N 1
ATOM 1400 C CA . LEU A 1 182 ? -2.155 -18.379 -17.125 1.00 94.31 182 LEU A CA 1
ATOM 1401 C C . LEU A 1 182 ? -3.280 -17.362 -16.891 1.00 94.31 182 LEU A C 1
ATOM 1403 O O . LEU A 1 182 ? -3.552 -17.004 -15.751 1.00 94.31 182 LEU A O 1
ATOM 1407 N N . LYS A 1 183 ? -4.006 -16.974 -17.945 1.00 92.94 183 LYS A N 1
ATOM 1408 C CA . LYS A 1 183 ? -5.206 -16.130 -17.842 1.00 92.94 183 LYS A CA 1
ATOM 1409 C C . LYS A 1 183 ? -6.291 -16.776 -16.975 1.00 92.94 183 LYS A C 1
ATOM 1411 O O . LYS A 1 183 ? -6.921 -16.091 -16.173 1.00 92.94 183 LYS A O 1
ATOM 1416 N N . GLY A 1 184 ? -6.517 -18.081 -17.129 1.00 94.12 184 GLY A N 1
ATOM 1417 C CA . GLY A 1 184 ? -7.450 -18.832 -16.286 1.00 94.12 184 GLY A CA 1
ATOM 1418 C C . GLY A 1 184 ? -7.033 -18.848 -14.812 1.00 94.12 184 GLY A C 1
ATOM 1419 O O . GLY A 1 184 ? -7.868 -18.623 -13.939 1.00 94.12 184 GLY A O 1
ATOM 1420 N N . LEU A 1 185 ? -5.741 -19.056 -14.538 1.00 95.50 185 LEU A N 1
ATOM 1421 C CA . LEU A 1 185 ? -5.186 -19.008 -13.182 1.00 95.50 185 LEU A CA 1
ATOM 1422 C C . LEU A 1 185 ? -5.289 -17.612 -12.565 1.00 95.50 185 LEU A C 1
ATOM 1424 O O . LEU A 1 185 ? -5.712 -17.502 -11.421 1.00 95.50 185 LEU A O 1
ATOM 1428 N N . ALA A 1 186 ? -4.984 -16.560 -13.326 1.00 93.31 186 ALA A N 1
ATOM 1429 C CA . ALA A 1 186 ? -5.084 -15.181 -12.857 1.00 93.31 186 ALA A CA 1
ATOM 1430 C C . ALA A 1 186 ? -6.518 -14.826 -12.433 1.00 93.31 186 ALA A C 1
ATOM 1432 O O . ALA A 1 186 ? -6.721 -14.269 -11.361 1.00 93.31 186 ALA A O 1
ATOM 1433 N N . ARG A 1 187 ? -7.523 -15.233 -13.221 1.00 92.19 187 ARG A N 1
ATOM 1434 C CA . ARG A 1 187 ? -8.942 -15.044 -12.867 1.00 92.19 187 ARG A CA 1
ATOM 1435 C C . ARG A 1 187 ? -9.343 -15.800 -11.605 1.00 92.19 187 ARG A C 1
ATOM 1437 O O . ARG A 1 187 ? -10.121 -15.291 -10.806 1.00 92.19 187 ARG A O 1
ATOM 1444 N N . ARG A 1 188 ? -8.836 -17.023 -11.430 1.00 94.38 188 ARG A N 1
ATOM 1445 C CA . ARG A 1 188 ? -9.089 -17.798 -10.211 1.00 94.38 188 ARG A CA 1
ATOM 1446 C C . ARG A 1 188 ? -8.455 -17.119 -8.999 1.00 94.38 188 ARG A C 1
ATOM 1448 O O . ARG A 1 188 ? -9.141 -16.933 -8.006 1.00 94.38 188 ARG A O 1
ATOM 1455 N N . GLN A 1 189 ? -7.196 -16.705 -9.115 1.00 95.19 189 GLN A N 1
ATOM 1456 C CA . GLN A 1 189 ? -6.483 -15.988 -8.061 1.00 95.19 189 GLN A CA 1
ATOM 1457 C C . GLN A 1 189 ? -7.201 -14.686 -7.684 1.00 95.19 189 GLN A C 1
ATOM 1459 O O . GLN A 1 189 ? -7.300 -14.365 -6.507 1.00 95.19 189 GLN A O 1
ATOM 1464 N N . GLU A 1 190 ? -7.727 -13.950 -8.663 1.00 89.75 190 GLU A N 1
ATOM 1465 C CA . GLU A 1 190 ? -8.520 -12.744 -8.419 1.00 89.75 190 GLU A CA 1
ATOM 1466 C C . GLU A 1 190 ? -9.798 -13.058 -7.628 1.00 89.75 190 GLU A C 1
ATOM 1468 O O . GLU A 1 190 ? -10.066 -12.407 -6.620 1.00 89.75 190 GLU A O 1
ATOM 1473 N N . ALA A 1 191 ? -10.545 -14.093 -8.022 1.00 89.75 191 ALA A N 1
ATOM 1474 C CA . ALA A 1 191 ? -11.752 -14.515 -7.314 1.00 89.75 191 ALA A CA 1
ATOM 1475 C C . ALA A 1 191 ? -11.458 -15.008 -5.885 1.00 89.75 191 ALA A C 1
ATOM 1477 O O . ALA A 1 191 ? -12.159 -14.634 -4.945 1.00 89.75 191 ALA A O 1
ATOM 1478 N N . GLU A 1 192 ? -10.406 -15.808 -5.709 1.00 92.62 192 GLU A N 1
ATOM 1479 C CA . GLU A 1 192 ? -9.944 -16.284 -4.401 1.00 92.62 192 GLU A CA 1
ATOM 1480 C C . GLU A 1 192 ? -9.509 -15.116 -3.506 1.00 92.62 192 GLU A C 1
ATOM 1482 O O . GLU A 1 192 ? -9.887 -15.060 -2.338 1.00 92.62 192 GLU A O 1
ATOM 1487 N N . ASN A 1 193 ? -8.776 -14.145 -4.057 1.00 89.94 193 ASN A N 1
ATOM 1488 C CA . ASN A 1 193 ? -8.341 -12.959 -3.326 1.00 89.94 193 ASN A CA 1
ATOM 1489 C C . ASN A 1 193 ? -9.530 -12.079 -2.908 1.00 89.94 193 ASN A C 1
ATOM 1491 O O . ASN A 1 193 ? -9.588 -11.620 -1.772 1.00 89.94 193 ASN A O 1
ATOM 1495 N N . MET A 1 194 ? -10.512 -11.888 -3.793 1.00 87.69 194 MET A N 1
ATOM 1496 C CA . MET A 1 194 ? -11.738 -11.152 -3.471 1.00 87.69 194 MET A CA 1
ATOM 1497 C C . MET A 1 194 ? -12.549 -11.836 -2.366 1.00 87.69 194 MET A C 1
ATOM 1499 O O . MET A 1 194 ? -13.018 -11.166 -1.445 1.00 87.69 194 MET A O 1
ATOM 1503 N N . ALA A 1 195 ? -12.680 -13.164 -2.422 1.00 89.62 195 ALA A N 1
ATOM 1504 C CA . ALA A 1 195 ? -13.341 -13.936 -1.374 1.00 89.62 195 ALA A CA 1
ATOM 1505 C C . ALA A 1 195 ? -12.594 -13.831 -0.033 1.00 89.62 195 ALA A C 1
ATOM 1507 O O . ALA A 1 195 ? -13.219 -13.621 1.004 1.00 89.62 195 ALA A O 1
ATOM 1508 N N . LEU A 1 196 ? -11.260 -13.907 -0.055 1.00 90.50 196 LEU A N 1
ATOM 1509 C CA . LEU A 1 196 ? -10.431 -13.765 1.141 1.00 90.50 196 LEU A CA 1
ATOM 1510 C C . LEU A 1 196 ? -10.580 -12.379 1.781 1.00 90.50 196 LEU A C 1
ATOM 1512 O O . LEU A 1 196 ? -10.771 -12.283 2.990 1.00 90.50 196 LEU A O 1
ATOM 1516 N N . ILE A 1 197 ? -10.533 -11.315 0.978 1.00 87.12 197 ILE A N 1
ATOM 1517 C CA . ILE A 1 197 ? -10.692 -9.937 1.463 1.00 87.12 197 ILE A CA 1
ATOM 1518 C C . ILE A 1 197 ? -12.074 -9.739 2.078 1.00 87.12 197 ILE A C 1
ATOM 1520 O O . ILE A 1 197 ? -12.193 -9.129 3.138 1.00 87.12 197 ILE A O 1
ATOM 1524 N N . LYS A 1 198 ? -13.121 -10.285 1.451 1.00 88.50 198 LYS A N 1
ATOM 1525 C CA . LYS A 1 198 ? -14.475 -10.238 2.005 1.00 88.50 198 LYS A CA 1
ATOM 1526 C C . LYS A 1 198 ? -14.540 -10.894 3.389 1.00 88.50 198 LYS A C 1
ATOM 1528 O O . LYS A 1 198 ? -15.080 -10.278 4.303 1.00 88.50 198 LYS A O 1
ATOM 1533 N N . ASN A 1 199 ? -13.960 -12.085 3.546 1.00 90.50 199 ASN A N 1
ATOM 1534 C CA . ASN A 1 199 ? -13.931 -12.785 4.833 1.00 90.50 199 ASN A CA 1
ATOM 1535 C C . ASN A 1 199 ? -13.177 -11.973 5.898 1.00 90.50 199 ASN A C 1
ATOM 1537 O O . ASN A 1 199 ? -13.683 -11.793 6.998 1.00 90.50 199 ASN A O 1
ATOM 1541 N N . GLN A 1 200 ? -12.014 -11.406 5.556 1.00 86.25 200 GLN A N 1
ATOM 1542 C CA . GLN A 1 200 ? -11.246 -10.560 6.479 1.00 86.25 200 GLN A CA 1
ATOM 1543 C C . GLN A 1 200 ? -12.033 -9.322 6.929 1.00 86.25 200 GLN A C 1
ATOM 1545 O O . GLN A 1 200 ? -11.992 -8.959 8.100 1.00 86.25 200 GLN A O 1
ATOM 1550 N N . LEU A 1 201 ? -12.773 -8.678 6.022 1.00 85.06 201 LEU A N 1
ATOM 1551 C CA . LEU A 1 201 ? -13.607 -7.523 6.365 1.00 85.06 201 LEU A CA 1
ATOM 1552 C C . LEU A 1 201 ? -14.792 -7.896 7.265 1.00 85.06 201 LEU A C 1
ATOM 1554 O O . LEU A 1 201 ? -15.202 -7.086 8.093 1.00 85.06 201 LEU A O 1
ATOM 1558 N N . GLU A 1 202 ? -15.370 -9.083 7.091 1.00 88.38 202 GLU A N 1
ATOM 1559 C CA . GLU A 1 202 ? -16.440 -9.592 7.953 1.00 88.38 202 GLU A CA 1
ATOM 1560 C C . GLU A 1 202 ? -15.911 -9.899 9.361 1.00 88.38 202 GLU A C 1
ATOM 1562 O O . GLU A 1 202 ? -16.453 -9.382 10.337 1.00 88.38 202 GLU A O 1
ATOM 1567 N N . GLU A 1 203 ? -14.776 -10.596 9.462 1.00 88.31 203 GLU A N 1
ATOM 1568 C CA . GLU A 1 203 ? -14.086 -10.854 10.733 1.00 88.31 203 GLU A CA 1
ATOM 1569 C C . GLU A 1 203 ? -13.685 -9.551 11.452 1.00 88.31 203 GLU A C 1
ATOM 1571 O O . GLU A 1 203 ? -13.908 -9.407 12.655 1.00 88.31 203 GLU A O 1
ATOM 1576 N N . GLU A 1 204 ? -13.140 -8.558 10.734 1.00 82.19 204 GLU A N 1
ATOM 1577 C CA . GLU A 1 204 ? -12.803 -7.247 11.310 1.00 82.19 204 GLU A CA 1
ATOM 1578 C C . GLU A 1 204 ? -14.045 -6.523 11.860 1.00 82.19 204 GLU A C 1
ATOM 1580 O O . GLU A 1 204 ? -13.972 -5.889 12.918 1.00 82.19 204 GLU A O 1
ATOM 1585 N N . LYS A 1 205 ? -15.196 -6.628 11.183 1.00 84.81 205 LYS A N 1
ATOM 1586 C CA . LYS A 1 205 ? -16.462 -6.040 11.651 1.00 84.81 205 LYS A CA 1
ATOM 1587 C C . LYS A 1 205 ? -16.984 -6.729 12.907 1.00 84.81 205 LYS A C 1
ATOM 1589 O O . LYS A 1 205 ? -17.419 -6.040 13.829 1.00 84.81 205 LYS A O 1
ATOM 1594 N N . GLU A 1 206 ? -16.924 -8.055 12.968 1.00 89.75 206 GLU A N 1
ATOM 1595 C CA . GLU A 1 206 ? -17.312 -8.813 14.161 1.00 89.75 206 GLU A CA 1
ATOM 1596 C C . GLU A 1 206 ? -16.416 -8.476 15.357 1.00 89.75 206 GLU A C 1
ATOM 1598 O O . GLU A 1 206 ? -16.914 -8.222 16.455 1.00 89.75 206 GLU A O 1
ATOM 1603 N N . LEU A 1 207 ? -15.100 -8.388 15.143 1.00 86.69 207 LEU A N 1
ATOM 1604 C CA . LEU A 1 207 ? -14.148 -7.979 16.176 1.00 86.69 207 LEU A CA 1
ATOM 1605 C C . LEU A 1 207 ? -14.429 -6.558 16.676 1.00 86.69 207 LEU A C 1
ATOM 1607 O O . LEU A 1 207 ? -14.409 -6.318 17.884 1.00 86.69 207 LEU A O 1
ATOM 1611 N N . ALA A 1 208 ? -14.730 -5.622 15.774 1.00 83.31 208 ALA A N 1
ATOM 1612 C CA . ALA A 1 208 ? -15.107 -4.263 16.149 1.00 83.31 208 ALA A CA 1
ATOM 1613 C C . ALA A 1 208 ? -16.402 -4.238 16.982 1.00 83.31 208 ALA A C 1
ATOM 1615 O O . ALA A 1 208 ? -16.471 -3.527 17.986 1.00 83.31 208 ALA A O 1
ATOM 1616 N N . ALA A 1 209 ? -17.403 -5.049 16.620 1.00 87.81 209 ALA A N 1
ATOM 1617 C CA . ALA A 1 209 ? -18.644 -5.175 17.381 1.00 87.81 209 ALA A CA 1
ATOM 1618 C C . ALA A 1 209 ? -18.400 -5.745 18.790 1.00 87.81 209 ALA A C 1
ATOM 1620 O O . ALA A 1 209 ? -18.893 -5.186 19.768 1.00 87.81 209 ALA A O 1
ATOM 1621 N N . GLN A 1 210 ? -17.568 -6.785 18.918 1.00 88.38 210 GLN A N 1
ATOM 1622 C CA . GLN A 1 210 ? -17.190 -7.360 20.217 1.00 88.38 210 GLN A CA 1
ATOM 1623 C C . GLN A 1 210 ? -16.442 -6.354 21.106 1.00 88.38 210 GLN A C 1
ATOM 1625 O O . GLN A 1 210 ? -16.677 -6.273 22.316 1.00 88.38 210 GLN A O 1
ATOM 1630 N N . GLN A 1 211 ? -15.538 -5.564 20.519 1.00 85.44 211 GLN A N 1
ATOM 1631 C CA . GLN A 1 211 ? -14.829 -4.501 21.235 1.00 85.44 211 GLN A CA 1
ATOM 1632 C C . GLN A 1 211 ? -15.795 -3.415 21.720 1.00 85.44 211 GLN A C 1
ATOM 1634 O O . GLN A 1 211 ? -15.692 -2.978 22.868 1.00 85.44 211 GLN A O 1
ATOM 1639 N N . GLN A 1 212 ? -16.755 -3.019 20.883 1.00 85.69 212 GLN A N 1
ATOM 1640 C CA . GLN A 1 212 ? -17.772 -2.032 21.234 1.00 85.69 212 GLN A CA 1
ATOM 1641 C C . GLN A 1 212 ? -18.694 -2.537 22.351 1.00 85.69 212 GLN A C 1
ATOM 1643 O O . GLN A 1 212 ? -18.896 -1.826 23.334 1.00 85.69 212 GLN A O 1
ATOM 1648 N N . GLU A 1 213 ? -19.180 -3.776 22.266 1.00 87.56 213 GLU A N 1
ATOM 1649 C CA . GLU A 1 213 ? -19.994 -4.396 23.318 1.00 87.56 213 GLU A CA 1
ATOM 1650 C C . GLU A 1 213 ? -19.227 -4.454 24.646 1.00 87.56 213 GLU A C 1
ATOM 1652 O O . GLU A 1 213 ? -19.756 -4.099 25.699 1.00 87.56 213 GLU A O 1
ATOM 1657 N N . THR A 1 214 ? -17.943 -4.819 24.608 1.00 86.12 214 THR A N 1
ATOM 1658 C CA . THR A 1 214 ? -17.087 -4.842 25.802 1.00 86.12 214 THR A CA 1
ATOM 1659 C C . THR A 1 214 ? -16.927 -3.444 26.409 1.00 86.12 214 THR A C 1
ATOM 1661 O O . THR A 1 214 ? -16.973 -3.287 27.634 1.00 86.12 214 THR A O 1
ATOM 1664 N N . LEU A 1 215 ? -16.768 -2.410 25.575 1.00 83.00 215 LEU A N 1
ATOM 1665 C CA . LEU A 1 215 ? -16.703 -1.018 26.022 1.00 83.00 215 LEU A CA 1
ATOM 1666 C C . LEU A 1 215 ? -18.030 -0.568 26.642 1.00 83.00 215 LEU A C 1
ATOM 1668 O O . LEU A 1 215 ? -18.023 0.014 27.727 1.00 83.00 215 LEU A O 1
ATOM 1672 N N . GLU A 1 216 ? -19.165 -0.878 26.024 1.00 86.12 216 GLU A N 1
ATOM 1673 C CA . GLU A 1 216 ? -20.498 -0.563 26.547 1.00 86.12 216 GLU A CA 1
ATOM 1674 C C . GLU A 1 216 ? -20.788 -1.303 27.855 1.00 86.12 216 GLU A C 1
ATOM 1676 O O . GLU A 1 216 ? -21.248 -0.689 28.821 1.00 86.12 216 GLU A O 1
ATOM 1681 N N . ALA A 1 217 ? -20.426 -2.582 27.954 1.00 83.75 217 ALA A N 1
ATOM 1682 C CA . ALA A 1 217 ? -20.504 -3.367 29.182 1.00 83.75 217 ALA A CA 1
ATOM 1683 C C . ALA A 1 217 ? -19.611 -2.778 30.290 1.00 83.75 217 ALA A C 1
ATOM 1685 O O . ALA A 1 217 ? -19.994 -2.739 31.461 1.00 83.75 217 ALA A O 1
ATOM 1686 N N . SER A 1 218 ? -18.428 -2.267 29.933 1.00 76.56 218 SER A N 1
ATOM 1687 C CA . SER A 1 218 ? -17.537 -1.598 30.886 1.00 76.56 218 SER A CA 1
ATOM 1688 C C . SER A 1 218 ? -18.078 -0.240 31.357 1.00 76.56 218 SER A C 1
ATOM 1690 O O . SER A 1 218 ? -18.002 0.065 32.548 1.00 76.56 218 SER A O 1
ATOM 1692 N N . ASN A 1 219 ? -18.684 0.541 30.457 1.00 73.81 219 ASN A N 1
ATOM 1693 C CA . ASN A 1 219 ? -19.246 1.865 30.738 1.00 73.81 219 ASN A CA 1
ATOM 1694 C C . ASN A 1 219 ? -20.570 1.794 31.512 1.00 73.81 219 ASN A C 1
ATOM 1696 O O . ASN A 1 219 ? -20.846 2.648 32.354 1.00 73.81 219 ASN A O 1
ATOM 1700 N N . SER A 1 220 ? -21.380 0.768 31.254 1.00 68.25 220 SER A N 1
ATOM 1701 C CA . SER A 1 220 ? -22.666 0.529 31.919 1.00 68.25 220 SER A CA 1
ATOM 1702 C C . SER A 1 220 ? -22.536 -0.084 33.315 1.00 68.25 220 SER A C 1
ATOM 1704 O O . SER A 1 220 ? -23.540 -0.203 34.014 1.00 68.25 220 SER A O 1
ATOM 1706 N N . ASN A 1 221 ? -21.324 -0.440 33.760 1.00 59.34 221 ASN A N 1
ATOM 1707 C CA . ASN A 1 221 ? -21.077 -0.971 35.097 1.00 59.34 221 ASN A CA 1
ATOM 1708 C C . ASN A 1 221 ? -20.676 0.164 36.075 1.00 59.34 221 ASN A C 1
ATOM 1710 O O . ASN A 1 221 ? -19.491 0.509 36.184 1.00 59.34 221 ASN A O 1
ATOM 1714 N N . PRO A 1 222 ? -21.626 0.762 36.827 1.00 54.62 222 PRO A N 1
ATOM 1715 C CA . PRO A 1 222 ? -21.406 2.002 37.584 1.00 54.62 222 PRO A CA 1
ATOM 1716 C C . PRO A 1 222 ? -20.339 1.880 38.681 1.00 54.62 222 PRO A C 1
ATOM 1718 O O . PRO A 1 222 ? -19.681 2.862 39.015 1.00 54.62 222 PRO A O 1
ATOM 1721 N N . ARG A 1 223 ? -20.086 0.665 39.190 1.00 54.22 223 ARG A N 1
ATOM 1722 C CA . ARG A 1 223 ? -19.100 0.420 40.258 1.00 54.22 223 ARG A CA 1
ATOM 1723 C C . ARG A 1 223 ? -17.651 0.670 39.830 1.00 54.22 223 ARG A C 1
ATOM 1725 O O . ARG A 1 223 ? -16.808 0.958 40.676 1.00 54.22 223 ARG A O 1
ATOM 1732 N N . ARG A 1 224 ? -17.333 0.558 38.535 1.00 53.75 224 ARG A N 1
ATOM 1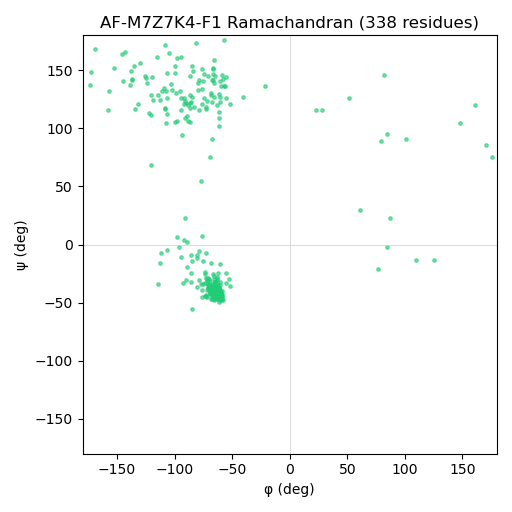733 C CA . ARG A 1 224 ? -15.967 0.775 38.019 1.00 53.75 224 ARG A CA 1
ATOM 1734 C C . ARG A 1 224 ? -15.746 2.221 37.570 1.00 53.75 224 ARG A C 1
ATOM 1736 O O . ARG A 1 224 ? -14.658 2.753 37.774 1.00 53.75 224 ARG A O 1
ATOM 1743 N N . ALA A 1 225 ? -16.788 2.873 37.050 1.00 52.16 225 ALA A N 1
ATOM 1744 C CA . ALA A 1 225 ? -16.779 4.300 36.728 1.00 52.16 225 ALA A CA 1
ATOM 1745 C C . ALA A 1 225 ? -16.643 5.182 37.985 1.00 52.16 225 ALA A C 1
ATOM 1747 O O . ALA A 1 225 ? -15.927 6.183 37.956 1.00 52.16 225 ALA A O 1
ATOM 1748 N N . GLU A 1 226 ? -17.257 4.789 39.107 1.00 52.44 226 GLU A N 1
ATOM 1749 C CA . GLU A 1 226 ? -17.049 5.444 40.406 1.00 52.44 226 GLU A CA 1
ATOM 1750 C C . GLU A 1 226 ? -15.624 5.243 40.927 1.00 52.44 226 GLU A C 1
ATOM 1752 O O . GLU A 1 226 ? -14.981 6.218 41.299 1.00 52.44 226 GLU A O 1
ATOM 1757 N N . SER A 1 227 ? -15.080 4.024 40.848 1.00 56.56 227 SER A N 1
ATOM 1758 C CA . SER A 1 227 ? -13.700 3.748 41.270 1.00 56.56 227 SER A CA 1
ATOM 1759 C C . SER A 1 227 ? -12.662 4.500 40.423 1.00 56.56 227 SER A C 1
ATOM 1761 O O . SER A 1 227 ? -11.685 5.009 40.964 1.00 56.56 227 SER A O 1
ATOM 1763 N N . ALA A 1 228 ? -12.884 4.659 39.113 1.00 56.62 228 ALA A N 1
ATOM 1764 C CA . ALA A 1 228 ? -12.013 5.458 38.246 1.00 56.62 228 ALA A CA 1
ATOM 1765 C C . ALA A 1 228 ? -12.099 6.964 38.550 1.00 56.62 228 ALA A C 1
ATOM 1767 O O . ALA A 1 228 ? -11.071 7.641 38.553 1.00 56.62 228 ALA A O 1
ATOM 1768 N N . ARG A 1 229 ? -13.296 7.489 38.855 1.00 57.69 229 ARG A N 1
ATOM 1769 C CA . ARG A 1 229 ? -13.482 8.876 39.317 1.00 57.69 229 ARG A CA 1
ATOM 1770 C C . ARG A 1 229 ? -12.831 9.108 40.676 1.00 57.69 229 ARG A C 1
ATOM 1772 O O . ARG A 1 229 ? -12.166 10.121 40.850 1.00 57.69 229 ARG A O 1
ATOM 1779 N N . GLU A 1 230 ? -12.959 8.161 41.600 1.00 57.19 230 GLU A N 1
ATOM 1780 C CA . GLU A 1 230 ? -12.336 8.199 42.924 1.00 57.19 230 GLU A CA 1
ATOM 1781 C C . GLU A 1 230 ? -10.803 8.131 42.818 1.00 57.19 230 GLU A C 1
ATOM 1783 O O . GLU A 1 230 ? -10.104 8.917 43.452 1.00 57.19 230 GLU A O 1
ATOM 1788 N N . PHE A 1 231 ? -10.260 7.294 41.927 1.00 54.12 231 PHE A N 1
ATOM 1789 C CA . PHE A 1 231 ? -8.821 7.223 41.656 1.00 54.12 231 PHE A CA 1
ATOM 1790 C C . PHE A 1 231 ? -8.286 8.498 40.981 1.00 54.12 231 PHE A C 1
ATOM 1792 O O . PHE A 1 231 ? -7.178 8.942 41.293 1.00 54.12 231 PHE A O 1
ATOM 1799 N N . MET A 1 232 ? -9.064 9.126 40.089 1.00 57.78 232 MET A N 1
ATOM 1800 C CA . MET A 1 232 ? -8.732 10.434 39.509 1.00 57.78 232 MET A CA 1
ATOM 1801 C C . MET A 1 232 ? -8.751 11.539 40.575 1.00 57.78 232 MET A C 1
ATOM 1803 O O . MET A 1 232 ? -7.805 12.320 40.642 1.00 57.78 232 MET A O 1
ATOM 1807 N N . LEU A 1 233 ? -9.751 11.549 41.466 1.00 62.19 233 LEU A N 1
ATOM 1808 C CA . LEU A 1 233 ? -9.850 12.497 42.584 1.00 62.19 233 LEU A CA 1
ATOM 1809 C C . LEU A 1 233 ? -8.681 12.341 43.571 1.00 62.19 233 LEU A C 1
ATOM 1811 O O . LEU A 1 233 ? -8.063 13.326 43.966 1.00 62.19 233 LEU A O 1
ATOM 1815 N N . ILE A 1 234 ? -8.322 11.101 43.921 1.00 61.69 234 ILE A N 1
ATOM 1816 C CA . ILE A 1 234 ? -7.187 10.789 44.805 1.00 61.69 234 ILE A CA 1
ATOM 1817 C C . ILE A 1 234 ? -5.862 11.252 44.186 1.00 61.69 234 ILE A C 1
ATOM 1819 O O . ILE A 1 234 ? -4.992 11.762 44.897 1.00 61.69 234 ILE A O 1
ATOM 1823 N N . ASN A 1 235 ? -5.687 11.093 42.872 1.00 55.53 235 ASN A N 1
ATOM 1824 C CA . ASN A 1 235 ? -4.480 11.556 42.191 1.00 55.53 235 ASN A CA 1
ATOM 1825 C C . ASN A 1 235 ? -4.440 13.079 42.036 1.00 55.53 235 ASN A C 1
ATOM 1827 O O . ASN A 1 235 ? -3.363 13.650 42.182 1.00 55.53 235 ASN A O 1
ATOM 1831 N N . GLN A 1 236 ? -5.590 13.733 41.854 1.00 56.69 236 GLN A N 1
ATOM 1832 C CA . GLN A 1 236 ? -5.691 15.191 41.824 1.00 56.69 236 GLN A CA 1
ATOM 1833 C C . GLN A 1 236 ? -5.365 15.808 43.198 1.00 56.69 236 GLN A C 1
ATOM 1835 O O . GLN A 1 236 ? -4.548 16.724 43.290 1.00 56.69 236 GLN A O 1
ATOM 1840 N N . CYS A 1 237 ? -5.853 15.206 44.290 1.00 53.16 237 CYS A N 1
ATOM 1841 C CA . CYS A 1 237 ? -5.449 15.577 45.650 1.00 53.16 237 CYS A CA 1
ATOM 1842 C C . CYS A 1 237 ? -3.960 15.290 45.934 1.00 53.16 237 CYS A C 1
ATOM 1844 O O . CYS A 1 237 ? -3.321 16.032 46.676 1.00 53.16 237 CYS A O 1
ATOM 1846 N N . LYS A 1 238 ? -3.366 14.245 45.338 1.00 48.00 238 LYS A N 1
ATOM 1847 C CA . LYS A 1 238 ? -1.919 13.969 45.451 1.00 48.00 238 LYS A CA 1
ATOM 1848 C C . LYS A 1 238 ? -1.055 14.967 44.679 1.00 48.00 238 LYS A C 1
ATOM 1850 O O . LYS A 1 238 ? 0.045 15.269 45.143 1.00 48.00 238 LYS A O 1
ATOM 1855 N N . THR A 1 239 ? -1.512 15.478 43.536 1.00 50.44 239 THR A N 1
ATOM 1856 C CA . THR A 1 239 ? -0.818 16.552 42.805 1.00 50.44 239 THR A CA 1
ATOM 1857 C C . THR A 1 239 ? -0.892 17.889 43.541 1.00 50.44 239 THR A C 1
ATOM 1859 O O . THR A 1 239 ? 0.128 18.572 43.614 1.00 50.44 239 THR A O 1
ATOM 1862 N N . ASP A 1 240 ? -2.016 18.205 44.191 1.00 43.59 240 ASP A N 1
ATOM 1863 C CA . ASP A 1 240 ? -2.153 19.424 45.006 1.00 43.59 240 ASP A CA 1
ATOM 1864 C C . ASP A 1 240 ? -1.306 19.371 46.292 1.00 43.59 240 ASP A C 1
ATOM 1866 O O . ASP A 1 240 ? -0.718 20.372 46.699 1.00 43.59 240 ASP A O 1
ATOM 1870 N N . VAL A 1 241 ? -1.139 18.187 46.897 1.00 43.97 241 VAL A N 1
ATOM 1871 C CA . VAL A 1 241 ? -0.226 17.991 48.042 1.00 43.97 241 VAL A CA 1
ATOM 1872 C C . VAL A 1 241 ? 1.251 18.058 47.623 1.00 43.97 241 VAL A C 1
ATOM 1874 O O . VAL A 1 241 ? 2.086 18.527 48.397 1.00 43.97 241 VAL A O 1
ATOM 1877 N N . ARG A 1 242 ? 1.601 17.648 46.394 1.00 38.25 242 ARG A N 1
ATOM 1878 C CA . ARG A 1 242 ? 2.982 17.736 45.876 1.00 38.25 242 ARG A CA 1
ATOM 1879 C C . ARG A 1 242 ? 3.419 19.162 45.524 1.00 38.25 242 ARG A C 1
ATOM 1881 O O . ARG A 1 242 ? 4.612 19.434 45.583 1.00 38.25 242 ARG A O 1
ATOM 1888 N N . LEU A 1 243 ? 2.485 20.064 45.216 1.00 38.72 243 LEU A N 1
ATOM 1889 C CA . LEU A 1 243 ? 2.749 21.497 45.009 1.00 38.72 243 LEU A CA 1
ATOM 1890 C C . LEU A 1 243 ? 2.857 22.299 46.321 1.00 38.72 243 LEU A C 1
ATOM 1892 O O . LEU A 1 243 ? 3.317 23.436 46.298 1.00 38.72 243 LEU A O 1
ATOM 1896 N N . ALA A 1 244 ? 2.484 21.714 47.465 1.00 40.22 244 ALA A N 1
ATOM 1897 C CA . ALA A 1 244 ? 2.515 22.376 48.773 1.00 40.22 244 ALA A CA 1
ATOM 1898 C C . ALA A 1 244 ? 3.780 22.084 49.613 1.00 40.22 244 ALA A C 1
ATOM 1900 O O . ALA A 1 244 ? 3.926 22.632 50.705 1.00 40.22 244 ALA A O 1
ATOM 1901 N N . VAL A 1 245 ? 4.709 21.247 49.128 1.00 43.38 245 VAL A N 1
ATOM 1902 C CA . VAL A 1 245 ? 5.975 20.927 49.821 1.00 43.38 245 VAL A CA 1
ATOM 1903 C C . VAL A 1 245 ? 7.170 21.308 48.946 1.00 43.38 245 VAL A C 1
ATOM 1905 O O . VAL A 1 245 ? 7.928 20.472 48.465 1.00 43.38 245 VAL A O 1
ATOM 1908 N N . THR A 1 246 ? 7.348 22.612 48.766 1.00 37.78 246 THR A N 1
ATOM 1909 C CA . THR A 1 246 ? 8.637 23.229 48.433 1.00 37.78 246 THR A CA 1
ATOM 1910 C C . THR A 1 246 ? 8.836 24.414 49.378 1.00 37.78 246 THR A C 1
ATOM 1912 O O . THR A 1 246 ? 7.982 25.303 49.399 1.00 37.78 246 THR A O 1
ATOM 1915 N N . PRO A 1 247 ? 9.907 24.461 50.188 1.00 39.47 247 PRO A N 1
ATOM 1916 C CA . PRO A 1 247 ? 10.180 25.621 51.020 1.00 39.47 247 PRO A CA 1
ATOM 1917 C C . PRO A 1 247 ? 10.908 26.685 50.186 1.00 39.47 247 PRO A C 1
ATOM 1919 O O . PRO A 1 247 ? 12.021 26.441 49.728 1.00 39.47 247 PRO A O 1
ATOM 1922 N N . GLY A 1 248 ? 10.300 27.863 50.017 1.00 35.00 248 GLY A N 1
ATOM 1923 C CA . GLY A 1 248 ? 11.009 29.060 49.544 1.00 35.00 248 GLY A CA 1
ATOM 1924 C C . GLY A 1 248 ? 10.183 30.039 48.704 1.00 35.00 248 GLY A C 1
ATOM 1925 O O . GLY A 1 248 ? 9.986 29.811 47.521 1.00 35.00 248 GLY A O 1
ATOM 1926 N N . GLU A 1 249 ? 9.801 31.153 49.339 1.00 32.25 249 GLU A N 1
ATOM 1927 C CA . GLU A 1 249 ? 9.629 32.507 48.762 1.00 32.25 249 GLU A CA 1
ATOM 1928 C C . GLU A 1 249 ? 8.358 32.879 47.952 1.00 32.25 249 GLU A C 1
ATOM 1930 O O . GLU A 1 249 ? 8.280 32.805 46.734 1.00 32.25 249 GLU A O 1
ATOM 1935 N N . ILE A 1 250 ? 7.363 33.368 48.709 1.00 36.53 250 ILE A N 1
ATOM 1936 C CA . ILE A 1 250 ? 6.642 34.662 48.604 1.00 36.53 250 ILE A CA 1
ATOM 1937 C C . ILE A 1 250 ? 6.532 35.315 47.207 1.00 36.53 250 ILE A C 1
ATOM 1939 O O . ILE A 1 250 ? 7.503 35.882 46.726 1.00 36.53 250 ILE A O 1
ATOM 1943 N N . PHE A 1 251 ? 5.300 35.444 46.684 1.00 31.02 251 PHE A N 1
ATOM 1944 C CA . PHE A 1 251 ? 4.649 36.736 46.366 1.00 31.02 251 PHE A CA 1
ATOM 1945 C C . PHE A 1 251 ? 3.176 36.542 45.939 1.00 31.02 251 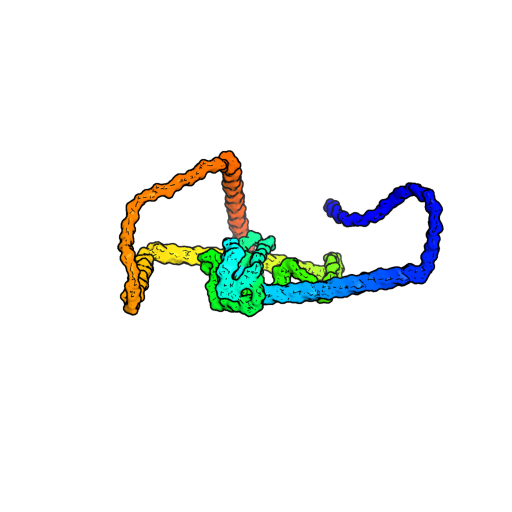PHE A C 1
ATOM 1947 O O . PHE A 1 251 ? 2.870 35.686 45.118 1.00 31.02 251 PHE A O 1
ATOM 1954 N N . GLY A 1 252 ? 2.275 37.406 46.430 1.00 33.97 252 GLY A N 1
ATOM 1955 C CA . GLY A 1 252 ? 1.084 37.820 45.669 1.00 33.97 252 GLY A CA 1
ATOM 1956 C C . GLY A 1 252 ? -0.270 37.179 46.002 1.00 33.97 252 GLY A C 1
ATOM 1957 O O . GLY A 1 252 ? -0.696 36.210 45.392 1.00 33.97 252 GLY A O 1
ATOM 1958 N N . LEU A 1 253 ? -0.985 37.830 46.921 1.00 41.66 253 LEU A N 1
ATOM 1959 C CA . LEU A 1 253 ? -2.446 37.907 47.075 1.00 41.66 253 LEU A CA 1
ATOM 1960 C C . LEU A 1 253 ? -3.275 37.593 45.805 1.00 41.66 253 LEU A C 1
ATOM 1962 O O . LEU A 1 253 ? -3.008 38.190 44.767 1.00 41.66 253 LEU A O 1
ATOM 1966 N N . ARG A 1 254 ? -4.361 36.805 45.941 1.00 35.06 254 ARG A N 1
ATOM 1967 C CA . ARG A 1 254 ? -5.790 37.167 45.695 1.00 35.06 254 ARG A CA 1
ATOM 1968 C C . ARG A 1 254 ? -6.630 35.887 45.514 1.00 35.06 254 ARG A C 1
ATOM 1970 O O . ARG A 1 254 ? -6.370 35.095 44.619 1.00 35.06 254 ARG A O 1
ATOM 1977 N N . GLY A 1 255 ? -7.633 35.683 46.373 1.00 37.84 255 GLY A N 1
ATOM 1978 C CA . GLY A 1 255 ? -8.534 34.522 46.308 1.00 37.84 255 GLY 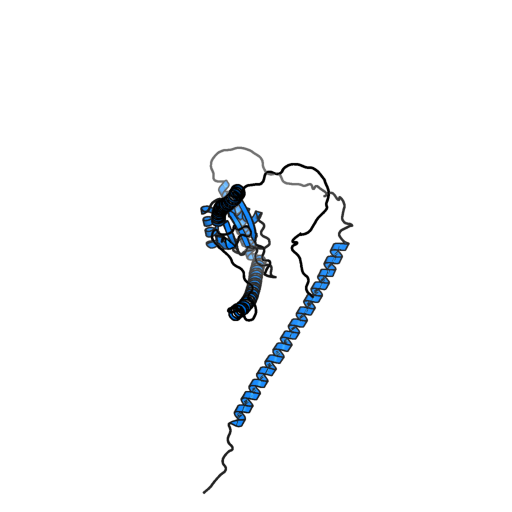A CA 1
ATOM 1979 C C . GLY A 1 255 ? -9.414 34.492 45.045 1.00 37.84 255 GLY A C 1
ATOM 1980 O O . GLY A 1 255 ? -9.638 35.544 44.437 1.00 37.84 255 GLY A O 1
ATOM 1981 N N . PRO A 1 256 ? -9.937 33.318 44.645 1.00 40.50 256 PRO A N 1
ATOM 1982 C CA . PRO A 1 256 ? -10.778 33.202 43.458 1.00 40.50 256 PRO A CA 1
ATOM 1983 C C . PRO A 1 256 ? -12.203 33.729 43.728 1.00 40.50 256 PRO A C 1
ATOM 1985 O O . PRO A 1 256 ? -12.800 33.389 44.755 1.00 40.50 256 PRO A O 1
ATOM 1988 N N . PRO A 1 257 ? -12.784 34.548 42.831 1.00 39.06 257 PRO A N 1
ATOM 1989 C CA . PRO A 1 257 ? -14.168 34.982 42.944 1.00 39.06 257 PRO A CA 1
ATOM 1990 C C . PRO A 1 257 ? -15.136 33.940 42.362 1.00 39.06 257 PRO A C 1
ATOM 1992 O O . PRO A 1 257 ? -14.831 33.226 41.408 1.00 39.06 257 PRO A O 1
ATOM 1995 N N . ARG A 1 258 ? -16.344 33.900 42.937 1.00 46.62 258 ARG A N 1
ATOM 1996 C CA . ARG A 1 258 ? -17.528 33.221 42.385 1.00 46.62 258 ARG A CA 1
ATOM 1997 C C . ARG A 1 258 ? -17.877 33.785 40.998 1.00 46.62 258 ARG A C 1
ATOM 1999 O O . ARG A 1 258 ? -17.816 35.005 40.848 1.00 46.62 258 ARG A O 1
ATOM 2006 N N . PRO A 1 259 ? -18.391 32.982 40.053 1.00 39.59 259 PRO A N 1
ATOM 2007 C CA . PRO A 1 259 ? -19.095 33.517 38.899 1.00 39.59 259 PRO A CA 1
ATOM 2008 C C . PRO A 1 259 ? -20.616 33.479 39.118 1.00 39.59 259 PRO A C 1
ATOM 2010 O O . PRO A 1 259 ? -21.261 32.435 39.058 1.00 39.59 259 PRO A O 1
ATOM 2013 N N . SER A 1 260 ? -21.186 34.657 39.365 1.00 37.78 260 SER A N 1
ATOM 2014 C CA . SER A 1 260 ? -22.527 35.048 38.913 1.00 37.78 260 SER A CA 1
ATOM 2015 C C . SER A 1 260 ? -22.443 35.462 37.431 1.00 37.78 260 SER A C 1
ATOM 2017 O O . SER A 1 260 ? -21.464 36.107 37.062 1.00 37.78 260 SER A O 1
ATOM 2019 N N . GLY A 1 261 ? -23.431 35.078 36.605 1.00 35.88 261 GLY A N 1
ATOM 2020 C CA . GLY A 1 261 ? -23.479 35.275 35.135 1.00 35.88 261 GLY A CA 1
ATOM 2021 C C . GLY A 1 261 ? -23.354 36.731 34.641 1.00 35.88 261 GLY A C 1
ATOM 2022 O O . GLY A 1 261 ? -23.310 37.641 35.470 1.00 35.88 261 GLY A O 1
ATOM 2023 N N . PRO A 1 262 ? -23.298 36.986 33.310 1.00 39.03 262 PRO A N 1
ATOM 2024 C CA . PRO A 1 262 ? -24.426 36.735 32.391 1.00 39.03 262 PRO A CA 1
ATOM 2025 C C . PRO A 1 262 ? -24.059 36.216 30.971 1.00 39.03 262 PRO A C 1
ATOM 2027 O O . PRO A 1 262 ? -22.921 36.306 30.524 1.00 39.03 262 PRO A O 1
ATOM 2030 N N . LEU A 1 263 ? -25.069 35.701 30.250 1.00 49.09 263 LEU A N 1
ATOM 2031 C CA . LEU A 1 263 ? -25.043 35.349 28.814 1.00 49.09 263 LEU A CA 1
ATOM 2032 C C . LEU A 1 263 ? -24.679 36.556 27.921 1.00 49.09 263 LEU A C 1
ATOM 2034 O O . LEU A 1 263 ? -25.159 37.662 28.176 1.00 49.09 263 LEU A O 1
ATOM 2038 N N . PRO A 1 264 ? -23.904 36.343 26.841 1.00 43.69 264 PRO A N 1
ATOM 2039 C CA . PRO A 1 264 ? -24.361 36.661 25.471 1.00 43.69 264 PRO A CA 1
ATOM 2040 C C . PRO A 1 264 ? -23.805 35.641 24.437 1.00 43.69 264 PRO A C 1
ATOM 2042 O O . PRO A 1 264 ? -22.881 34.902 24.734 1.00 43.69 264 PRO A O 1
ATOM 2045 N N . GLY A 1 265 ? -24.281 35.489 23.203 1.00 32.47 265 GLY A N 1
ATOM 2046 C CA . GLY A 1 265 ? -25.183 36.282 22.387 1.00 32.47 265 GLY A CA 1
ATOM 2047 C C . GLY A 1 265 ? -25.595 35.498 21.129 1.00 32.47 265 GLY A C 1
ATOM 2048 O O . GLY A 1 265 ? -25.060 34.437 20.819 1.00 32.47 265 GLY A O 1
ATOM 2049 N N . LYS A 1 266 ? -26.610 36.035 20.452 1.00 39.81 266 LYS A N 1
ATOM 2050 C CA . LYS A 1 266 ? -27.244 35.524 19.232 1.00 39.81 266 LYS A CA 1
ATOM 2051 C C . LYS A 1 266 ? -26.244 35.327 18.087 1.00 39.81 266 LYS A C 1
ATOM 2053 O O . LYS A 1 266 ? -25.457 36.224 17.800 1.00 39.81 266 LYS A O 1
ATOM 2058 N N . LEU A 1 267 ? -26.371 34.194 17.397 1.00 40.41 267 LEU A N 1
ATOM 2059 C CA . LEU A 1 267 ? -25.837 33.987 16.051 1.00 40.41 267 LEU A CA 1
ATOM 2060 C C . LEU A 1 267 ? -26.596 34.878 15.047 1.00 40.41 267 LEU A C 1
ATOM 2062 O O . LEU A 1 267 ? -27.813 35.044 15.193 1.00 40.41 267 LEU A O 1
ATOM 2066 N N . PRO A 1 268 ? -25.912 35.455 14.047 1.00 41.22 268 PRO A N 1
ATOM 2067 C CA . PRO A 1 268 ? -26.563 36.174 12.966 1.00 41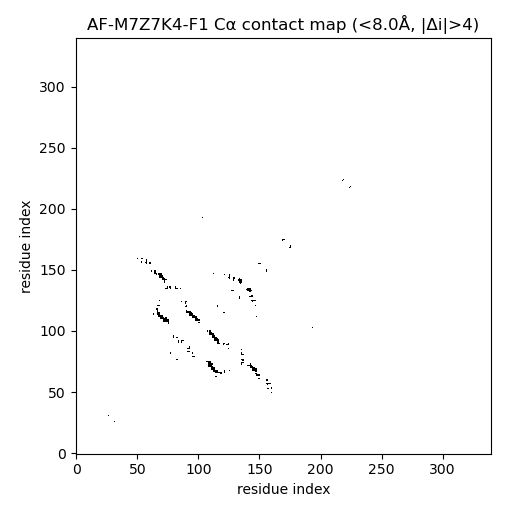.22 268 PRO A CA 1
ATOM 2068 C C . PRO A 1 268 ? -27.277 35.183 12.041 1.00 41.22 268 PRO A C 1
ATOM 2070 O O . PRO A 1 268 ? -26.670 34.263 11.498 1.00 41.22 268 PRO A O 1
ATOM 2073 N N . ASN A 1 269 ? -28.582 35.393 11.875 1.00 47.00 269 ASN A N 1
ATOM 2074 C CA . ASN A 1 269 ? -29.314 34.911 10.715 1.00 47.00 269 ASN A CA 1
ATOM 2075 C C . ASN A 1 269 ? -28.894 35.779 9.531 1.00 47.00 269 ASN A C 1
ATOM 2077 O O . ASN A 1 269 ? -29.203 36.966 9.543 1.00 47.00 269 ASN A O 1
ATOM 2081 N N . ASP A 1 270 ? -28.265 35.190 8.521 1.00 35.28 270 ASP A N 1
ATOM 2082 C CA . ASP A 1 270 ? -28.303 35.729 7.167 1.00 35.28 270 ASP A CA 1
ATOM 2083 C C . ASP A 1 270 ? -28.470 34.587 6.166 1.00 35.28 270 ASP A C 1
ATOM 2085 O O . ASP A 1 270 ? -27.966 33.478 6.342 1.00 35.28 270 ASP A O 1
ATOM 2089 N N . GLY A 1 271 ? -29.346 34.854 5.200 1.00 49.47 271 GLY A N 1
ATOM 2090 C CA . GLY A 1 271 ? -30.099 33.866 4.447 1.00 49.47 271 GLY A CA 1
ATOM 2091 C C . GLY A 1 271 ? -29.265 32.968 3.547 1.00 49.47 271 GLY A C 1
ATOM 2092 O O . GLY A 1 271 ? -28.236 33.375 3.024 1.00 49.47 271 GLY A O 1
ATOM 2093 N N . THR A 1 272 ? -29.769 31.749 3.348 1.00 47.19 272 THR A N 1
ATOM 2094 C CA . THR A 1 272 ? -30.050 31.095 2.050 1.00 47.19 272 THR A CA 1
ATOM 2095 C C . THR A 1 272 ? -30.510 29.660 2.359 1.00 47.19 272 THR A C 1
ATOM 2097 O O . THR A 1 272 ? -29.740 28.719 2.233 1.00 47.19 272 THR A O 1
ATOM 2100 N N . VAL A 1 273 ? -31.749 29.461 2.832 1.00 45.53 273 VAL A N 1
ATOM 2101 C CA . VAL A 1 273 ? -32.285 28.101 3.120 1.00 45.53 273 VAL A CA 1
ATOM 2102 C C . VAL A 1 273 ? -33.319 27.647 2.078 1.00 45.53 273 VAL A C 1
ATOM 2104 O O . VAL A 1 273 ? -33.729 26.496 2.062 1.00 45.53 273 VAL A O 1
ATOM 2107 N N . GLN A 1 274 ? -33.705 28.494 1.122 1.00 50.22 274 GLN A N 1
ATOM 2108 C CA . GLN A 1 274 ? -34.788 28.148 0.189 1.00 50.22 274 GLN A CA 1
ATOM 2109 C C . GLN A 1 274 ? -34.367 27.412 -1.094 1.00 50.22 274 GLN A C 1
ATOM 2111 O O . GLN A 1 274 ? -35.234 27.098 -1.901 1.00 50.22 274 GLN A O 1
ATOM 2116 N N . ALA A 1 275 ? -33.082 27.088 -1.291 1.00 47.81 275 ALA A N 1
ATOM 2117 C CA . ALA A 1 275 ? -32.617 26.450 -2.533 1.00 47.81 275 ALA A CA 1
ATOM 2118 C C . ALA A 1 275 ? -32.128 24.992 -2.393 1.00 47.81 275 ALA A C 1
ATOM 2120 O O . ALA A 1 275 ? -31.871 24.361 -3.411 1.00 47.81 275 ALA A O 1
ATOM 2121 N N . GLN A 1 276 ? -32.011 24.438 -1.178 1.00 48.19 276 GLN A N 1
ATOM 2122 C CA . GLN A 1 276 ? -31.412 23.104 -0.960 1.00 48.19 276 GLN A CA 1
ATOM 2123 C C . GLN A 1 276 ? -32.393 22.023 -0.471 1.00 48.19 276 GLN A C 1
ATOM 2125 O O . GLN A 1 276 ? -32.103 20.833 -0.573 1.00 48.19 276 GLN A O 1
ATOM 2130 N N . GLU A 1 277 ? -33.578 22.405 0.015 1.00 49.03 277 GLU A N 1
ATOM 2131 C CA . GLU A 1 277 ? -34.593 21.445 0.469 1.00 49.03 277 GLU A CA 1
ATOM 2132 C C . GLU A 1 277 ? -35.149 20.489 -0.608 1.00 49.03 277 GLU A C 1
ATOM 2134 O O . GLU A 1 277 ? -35.415 19.337 -0.248 1.00 49.03 277 GLU A O 1
ATOM 2139 N N . PRO A 1 278 ? -35.341 20.867 -1.894 1.00 52.81 278 PRO A N 1
ATOM 2140 C CA . PRO A 1 278 ? -35.840 19.908 -2.883 1.00 52.81 278 PRO A CA 1
ATOM 2141 C C . PRO A 1 278 ? -34.796 18.828 -3.198 1.00 52.81 278 PRO A C 1
ATOM 2143 O O . PRO A 1 278 ? -35.138 17.651 -3.262 1.00 52.81 278 PRO A O 1
ATOM 2146 N N . THR A 1 279 ? -33.514 19.195 -3.261 1.00 64.19 279 THR A N 1
AT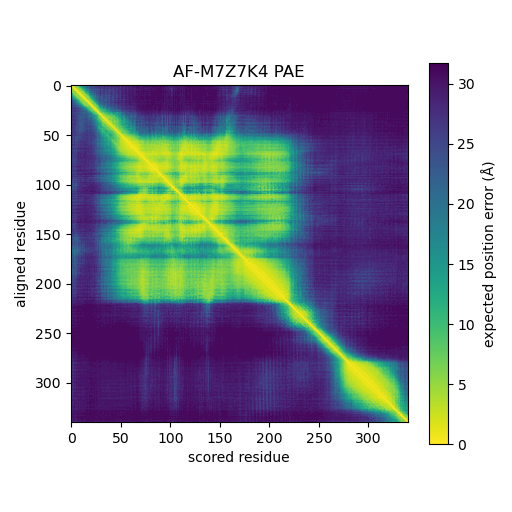OM 2147 C CA . THR A 1 279 ? -32.410 18.275 -3.571 1.00 64.19 279 THR A CA 1
ATOM 2148 C C . THR A 1 279 ? -32.205 17.228 -2.475 1.00 64.19 279 THR A C 1
ATOM 2150 O O . THR A 1 279 ? -31.970 16.059 -2.764 1.00 64.19 279 THR A O 1
ATOM 2153 N N . ILE A 1 280 ? -32.359 17.611 -1.203 1.00 70.38 280 ILE A N 1
ATOM 2154 C CA . ILE A 1 280 ? -32.247 16.670 -0.078 1.00 70.38 280 ILE A CA 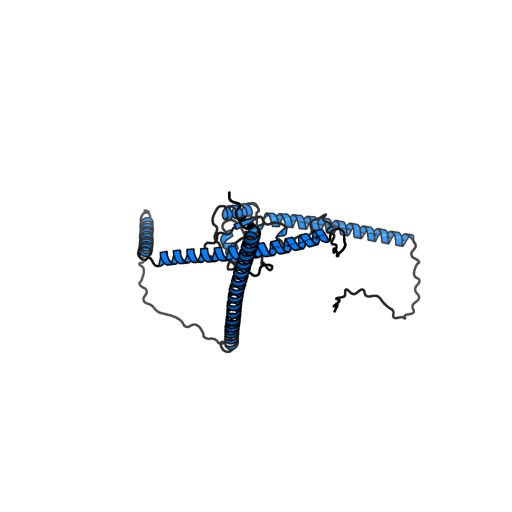1
ATOM 2155 C C . ILE A 1 280 ? -33.413 15.671 -0.087 1.00 70.38 280 ILE A C 1
ATOM 2157 O O . ILE A 1 280 ? -33.212 14.487 0.176 1.00 70.38 280 ILE A O 1
ATOM 2161 N N . LYS A 1 281 ? -34.630 16.112 -0.433 1.00 75.31 281 LYS A N 1
ATOM 2162 C CA . LYS A 1 281 ? -35.795 15.215 -0.529 1.00 75.31 281 LYS A CA 1
ATOM 2163 C C . LYS A 1 281 ? -35.663 14.221 -1.680 1.00 75.31 281 LYS A C 1
ATOM 2165 O O . LYS A 1 281 ? -35.999 13.056 -1.493 1.00 75.31 281 LYS A O 1
ATOM 2170 N N . GLU A 1 282 ? -35.140 14.657 -2.822 1.00 80.69 282 GLU A N 1
ATOM 2171 C CA . GLU A 1 282 ? -34.858 13.778 -3.962 1.00 80.69 282 GLU A CA 1
ATOM 2172 C C . GLU A 1 282 ? -33.774 12.750 -3.625 1.00 80.69 282 GLU A C 1
ATOM 2174 O O . GLU A 1 282 ? -33.960 11.562 -3.880 1.00 80.69 282 GLU A O 1
ATOM 2179 N N . MET A 1 283 ? -32.698 13.162 -2.946 1.00 75.75 283 MET A N 1
ATOM 2180 C CA . MET A 1 283 ? -31.666 12.233 -2.476 1.00 75.75 283 MET A CA 1
ATOM 2181 C C . MET A 1 283 ? -32.210 11.217 -1.463 1.00 75.75 283 MET A C 1
ATOM 2183 O O . MET A 1 283 ? -31.925 10.028 -1.573 1.00 75.75 283 MET A O 1
ATOM 2187 N N . CYS A 1 284 ? -33.029 11.644 -0.497 1.00 77.31 284 CYS A N 1
ATOM 2188 C CA . CYS A 1 284 ? -33.652 10.724 0.458 1.00 77.31 284 CYS A CA 1
ATOM 2189 C C . CYS A 1 284 ? -34.636 9.751 -0.206 1.00 77.31 284 CYS A C 1
ATOM 2191 O O . CYS A 1 284 ? -34.787 8.625 0.266 1.00 77.31 284 CYS A O 1
ATOM 2193 N N . GLN A 1 285 ? -35.312 10.168 -1.277 1.00 89.12 285 GLN A N 1
ATOM 2194 C CA . GLN A 1 285 ? -36.206 9.293 -2.030 1.00 89.12 285 GLN A CA 1
ATOM 2195 C C . GLN A 1 285 ? -35.417 8.262 -2.847 1.00 89.12 285 GLN A C 1
ATOM 2197 O O . GLN A 1 285 ? -35.744 7.080 -2.786 1.00 89.12 285 GLN A O 1
ATOM 2202 N N . ALA A 1 286 ? -34.343 8.685 -3.520 1.00 84.25 286 ALA A N 1
ATOM 2203 C CA . ALA A 1 286 ? -33.452 7.787 -4.253 1.00 84.25 286 ALA A CA 1
ATOM 2204 C C . ALA A 1 286 ? -32.776 6.759 -3.328 1.00 84.25 286 ALA A C 1
ATOM 2206 O O . ALA A 1 286 ? -32.643 5.593 -3.687 1.00 84.25 286 ALA A O 1
ATOM 2207 N N . LEU A 1 287 ? -32.403 7.163 -2.107 1.00 84.69 287 LEU A N 1
ATOM 2208 C CA . LEU A 1 287 ? -31.861 6.243 -1.103 1.00 84.69 287 LEU A CA 1
ATOM 2209 C C . LEU A 1 287 ? -32.875 5.171 -0.687 1.00 84.69 287 LEU A C 1
ATOM 2211 O O . LEU A 1 287 ? -32.512 4.003 -0.608 1.00 84.69 287 LEU A O 1
ATOM 2215 N N . LYS A 1 288 ? -34.149 5.533 -0.492 1.00 91.75 288 LYS A N 1
ATOM 2216 C CA . LYS A 1 288 ? -35.205 4.555 -0.176 1.00 91.75 288 LYS A CA 1
ATOM 2217 C C . LYS A 1 288 ? -35.472 3.580 -1.318 1.00 91.75 288 LYS A C 1
ATOM 2219 O O . LYS A 1 288 ? -35.762 2.414 -1.069 1.00 91.75 288 LYS A O 1
ATOM 2224 N N . GLU A 1 289 ? -35.401 4.056 -2.557 1.00 90.75 289 GLU A N 1
ATOM 2225 C CA . GLU A 1 289 ? -35.594 3.216 -3.739 1.00 90.75 289 GLU A CA 1
ATOM 2226 C C . GLU A 1 289 ? -34.448 2.206 -3.876 1.00 90.75 289 GLU A C 1
ATOM 2228 O O . GLU A 1 289 ? -34.704 1.005 -3.956 1.00 90.75 289 GLU A O 1
ATOM 2233 N N . MET A 1 290 ? -33.199 2.659 -3.731 1.00 89.25 290 MET A N 1
ATOM 2234 C CA . MET A 1 290 ? -32.031 1.772 -3.707 1.00 89.25 290 MET A CA 1
ATOM 2235 C C . MET A 1 290 ? -32.076 0.763 -2.549 1.00 89.25 290 MET A C 1
ATOM 2237 O O . MET A 1 290 ? -31.741 -0.405 -2.741 1.00 89.25 290 MET A O 1
ATOM 2241 N N . GLU A 1 291 ? -32.518 1.168 -1.354 1.00 88.44 291 GLU A N 1
ATOM 2242 C CA . GLU A 1 291 ? -32.700 0.238 -0.230 1.00 88.44 291 GLU A CA 1
ATOM 2243 C C . GLU A 1 291 ? -33.736 -0.851 -0.546 1.00 88.44 291 GLU A C 1
ATOM 2245 O O . GLU A 1 291 ? -33.528 -2.016 -0.202 1.00 88.44 291 GLU A O 1
ATOM 2250 N N . SER A 1 292 ? -34.826 -0.501 -1.235 1.00 91.56 292 SER A N 1
ATOM 2251 C CA . SER A 1 292 ? -35.854 -1.473 -1.623 1.00 91.56 292 SER A CA 1
ATOM 2252 C C . SER A 1 292 ? -35.372 -2.457 -2.694 1.00 91.56 292 SER A C 1
ATOM 2254 O O . SER A 1 292 ? -35.663 -3.649 -2.603 1.00 91.56 292 SER A O 1
ATOM 2256 N N . GLU A 1 293 ? -34.570 -2.000 -3.659 1.00 92.12 293 GLU A N 1
ATOM 2257 C CA . GLU A 1 293 ? -33.959 -2.875 -4.666 1.00 92.12 293 GLU A CA 1
ATOM 2258 C C . GLU A 1 293 ? -32.953 -3.842 -4.036 1.00 92.12 293 GLU A C 1
ATOM 2260 O O . GLU A 1 293 ? -32.960 -5.036 -4.343 1.00 92.12 293 GLU A O 1
ATOM 2265 N N . LEU A 1 294 ? -32.122 -3.357 -3.107 1.00 89.38 294 LEU A N 1
ATOM 2266 C CA . LEU A 1 294 ? -31.177 -4.210 -2.385 1.00 89.38 294 LEU A CA 1
ATOM 2267 C C . LEU A 1 294 ? -31.884 -5.262 -1.530 1.00 89.38 294 LEU A C 1
ATOM 2269 O O . LEU A 1 294 ? -31.377 -6.379 -1.401 1.00 89.38 294 LEU A O 1
ATOM 2273 N N . GLN A 1 295 ? -33.043 -4.927 -0.959 1.00 90.38 295 GLN A N 1
ATOM 2274 C CA . GLN A 1 295 ? -33.840 -5.883 -0.201 1.00 90.38 295 GLN A CA 1
ATOM 2275 C C . GLN A 1 295 ? -34.411 -6.980 -1.111 1.00 90.38 295 GLN A C 1
ATOM 2277 O O . GLN A 1 295 ? -34.249 -8.156 -0.794 1.00 90.38 295 GLN A O 1
ATOM 2282 N N . ASN A 1 296 ? -34.959 -6.624 -2.276 1.00 93.00 296 ASN A N 1
ATOM 2283 C CA . ASN A 1 296 ? -35.451 -7.608 -3.247 1.00 93.00 296 ASN A CA 1
ATOM 2284 C C . ASN A 1 296 ? -34.331 -8.549 -3.722 1.00 93.00 296 ASN A C 1
ATOM 2286 O O . ASN A 1 296 ? -34.496 -9.763 -3.718 1.00 93.00 296 ASN A O 1
ATOM 2290 N N . LEU A 1 297 ? -33.149 -8.009 -4.041 1.00 91.50 297 LEU A N 1
ATOM 2291 C CA . LEU A 1 297 ? -31.995 -8.823 -4.448 1.00 91.50 297 LEU A CA 1
ATOM 2292 C C . LEU A 1 297 ? -31.502 -9.762 -3.340 1.00 91.50 297 LEU A C 1
ATOM 2294 O O . LEU A 1 297 ? -30.947 -10.829 -3.623 1.00 91.50 297 LEU A O 1
ATOM 2298 N N . ARG A 1 298 ? -31.654 -9.362 -2.074 1.00 88.88 298 ARG A N 1
ATOM 2299 C CA . ARG A 1 298 ? -31.327 -10.214 -0.928 1.00 88.88 298 ARG A CA 1
ATOM 2300 C C . ARG A 1 298 ? -32.316 -11.370 -0.816 1.00 88.88 298 ARG A C 1
ATOM 2302 O O . ARG A 1 298 ? -31.883 -12.497 -0.582 1.00 88.88 298 ARG A O 1
ATOM 2309 N N . ASP A 1 299 ? -33.597 -11.098 -1.018 1.00 93.12 299 ASP A N 1
ATOM 2310 C CA . ASP A 1 299 ? -34.647 -12.113 -0.981 1.00 93.12 299 ASP A CA 1
ATOM 2311 C C . ASP A 1 299 ? -34.491 -13.110 -2.146 1.00 93.12 299 ASP A C 1
ATOM 2313 O O . ASP A 1 299 ? -34.498 -14.319 -1.910 1.00 93.12 299 ASP A O 1
ATOM 2317 N N . ASP A 1 300 ? -34.181 -12.630 -3.356 1.00 93.56 300 ASP A N 1
ATOM 2318 C CA . ASP A 1 300 ? -33.874 -13.478 -4.520 1.00 93.56 300 ASP A CA 1
ATOM 2319 C C . ASP A 1 300 ? -32.648 -14.378 -4.277 1.00 93.56 300 ASP A C 1
ATOM 2321 O O . ASP A 1 300 ? -32.653 -15.566 -4.601 1.00 93.56 300 ASP A O 1
ATOM 2325 N N . ASN A 1 301 ? -31.579 -13.845 -3.670 1.00 89.69 301 ASN A N 1
ATOM 2326 C CA . ASN A 1 301 ? -30.393 -14.645 -3.342 1.00 89.69 301 ASN A CA 1
ATOM 2327 C C . ASN A 1 301 ? -30.682 -15.724 -2.295 1.00 89.69 301 ASN A C 1
ATOM 2329 O O . ASN A 1 301 ? -30.115 -16.816 -2.372 1.00 89.69 301 ASN A O 1
ATOM 2333 N N . ASN A 1 302 ? -31.539 -15.431 -1.316 1.00 90.88 302 ASN A N 1
ATOM 2334 C CA . ASN A 1 302 ? -31.957 -16.425 -0.333 1.00 90.88 302 ASN A CA 1
ATOM 2335 C C . ASN A 1 302 ? -32.776 -17.531 -1.007 1.00 90.88 302 ASN A C 1
ATOM 2337 O O . ASN A 1 302 ? -32.484 -18.705 -0.797 1.00 90.88 302 ASN A O 1
ATOM 2341 N N . GLN A 1 303 ? -33.700 -17.169 -1.901 1.00 93.38 303 GLN A N 1
ATOM 2342 C CA . GLN A 1 303 ? -34.460 -18.146 -2.677 1.00 93.38 303 GLN A CA 1
ATOM 2343 C C . GLN A 1 303 ? -33.546 -19.044 -3.525 1.00 93.38 303 GLN A C 1
ATOM 2345 O O . GLN A 1 303 ? -33.696 -20.264 -3.512 1.00 93.38 303 GLN A O 1
ATOM 2350 N N . LEU A 1 304 ? -32.553 -18.474 -4.213 1.00 93.38 304 LEU A N 1
ATOM 2351 C CA . LEU A 1 304 ? -31.596 -19.255 -5.007 1.00 93.38 304 LEU A CA 1
ATOM 2352 C C . LEU A 1 304 ? -30.751 -20.205 -4.148 1.00 93.38 304 LEU A C 1
ATOM 2354 O O . LEU A 1 304 ? -30.399 -21.295 -4.601 1.00 93.38 304 LEU A O 1
ATOM 2358 N N . ARG A 1 305 ? -30.417 -19.819 -2.911 1.00 89.12 305 ARG A N 1
ATOM 2359 C CA . ARG A 1 305 ? -29.722 -20.705 -1.965 1.00 89.12 305 ARG A CA 1
ATOM 2360 C C . ARG A 1 305 ? -30.596 -21.875 -1.532 1.00 89.12 305 ARG A C 1
ATOM 2362 O O . ARG A 1 305 ? -30.098 -23.001 -1.475 1.00 89.12 305 ARG A O 1
ATOM 2369 N N . ASP A 1 306 ? -31.874 -21.629 -1.275 1.00 91.25 306 ASP A N 1
ATOM 2370 C CA . ASP A 1 306 ? -32.824 -22.683 -0.920 1.00 91.25 306 ASP A CA 1
ATOM 2371 C C . ASP A 1 306 ? -33.038 -23.645 -2.101 1.00 91.25 306 ASP A C 1
ATOM 2373 O O . ASP A 1 306 ? -33.012 -24.865 -1.926 1.00 91.25 306 ASP A O 1
ATOM 2377 N N . GLU A 1 307 ? -33.147 -23.120 -3.326 1.00 91.56 307 GLU A N 1
ATOM 2378 C CA . GLU A 1 307 ? -33.237 -23.924 -4.551 1.00 91.56 307 GLU A CA 1
ATOM 2379 C C . GLU A 1 307 ? -31.974 -24.763 -4.789 1.00 91.56 307 GLU A C 1
ATOM 2381 O O . GLU A 1 307 ? -32.071 -25.946 -5.119 1.00 91.56 307 GLU A O 1
ATOM 2386 N N . LEU A 1 308 ? -30.786 -24.190 -4.578 1.00 91.06 308 LEU A N 1
ATOM 2387 C CA . LEU A 1 308 ? -29.526 -24.922 -4.703 1.00 91.06 308 LEU A CA 1
ATOM 2388 C C . LEU A 1 308 ? -29.434 -26.055 -3.675 1.00 91.06 308 LEU A C 1
ATOM 2390 O O . LEU A 1 308 ? -29.057 -27.171 -4.028 1.00 91.06 308 LEU A O 1
ATOM 2394 N N . THR A 1 309 ? -29.846 -25.790 -2.435 1.00 90.12 309 THR A N 1
ATOM 2395 C CA . THR A 1 309 ? -29.881 -26.797 -1.365 1.00 90.12 309 THR A CA 1
ATOM 2396 C C . THR A 1 309 ? -30.828 -27.943 -1.730 1.00 90.12 309 THR A C 1
ATOM 2398 O O . THR A 1 309 ? -30.468 -29.113 -1.612 1.00 90.12 309 THR A O 1
ATOM 2401 N N . ALA A 1 310 ? -32.009 -27.631 -2.272 1.00 89.81 310 ALA A N 1
ATOM 2402 C CA . ALA A 1 310 ? -32.952 -28.645 -2.738 1.00 89.81 310 ALA A CA 1
ATOM 2403 C C . ALA A 1 310 ? -32.381 -29.494 -3.891 1.00 89.81 310 ALA A C 1
ATOM 2405 O O . ALA A 1 310 ? -32.599 -30.707 -3.943 1.00 89.81 310 ALA A O 1
ATOM 2406 N N . VAL A 1 311 ? -31.622 -28.890 -4.812 1.00 89.38 311 VAL A N 1
ATOM 2407 C CA . VAL A 1 311 ? -30.949 -29.622 -5.898 1.00 89.38 311 VAL A CA 1
ATOM 2408 C C . VAL A 1 311 ? -29.853 -30.545 -5.356 1.00 89.38 311 VAL A C 1
ATOM 2410 O O . VAL A 1 311 ? -29.745 -31.687 -5.811 1.00 89.38 311 VAL A O 1
ATOM 2413 N N . GLU A 1 312 ? -29.072 -30.096 -4.372 1.00 89.94 312 GLU A N 1
ATOM 2414 C CA . GLU A 1 312 ? -28.053 -30.921 -3.711 1.00 89.94 312 GLU A CA 1
ATOM 2415 C C . GLU A 1 312 ? -28.673 -32.130 -2.994 1.00 89.94 312 GLU A C 1
ATOM 2417 O O . GLU A 1 312 ? -28.177 -33.252 -3.137 1.00 89.94 312 GLU A O 1
ATOM 2422 N N . GLU A 1 313 ? -29.804 -31.947 -2.306 1.00 88.75 313 GLU A N 1
ATOM 2423 C CA . GLU A 1 313 ? -30.541 -33.047 -1.672 1.00 88.75 313 GLU A CA 1
ATOM 2424 C C . GLU A 1 313 ? -31.054 -34.074 -2.692 1.00 88.75 313 GLU A C 1
ATOM 2426 O O . GLU A 1 313 ? -30.945 -35.288 -2.479 1.00 88.75 313 GLU A O 1
ATOM 2431 N N . VAL A 1 314 ? -31.573 -33.614 -3.836 1.00 87.12 314 VAL A N 1
ATOM 2432 C CA . VAL A 1 314 ? -32.020 -34.499 -4.923 1.00 87.12 314 VAL A CA 1
ATOM 2433 C C . VAL A 1 314 ? -30.849 -35.292 -5.500 1.00 87.12 314 VAL A C 1
ATOM 2435 O O . VAL A 1 314 ? -30.983 -36.495 -5.749 1.00 87.12 314 VAL A O 1
ATOM 2438 N N . PHE A 1 315 ? -29.693 -34.652 -5.682 1.00 85.31 315 PHE A N 1
ATOM 2439 C CA . PHE A 1 315 ? -28.498 -35.317 -6.190 1.00 85.31 315 PHE A CA 1
ATOM 2440 C C . PHE A 1 315 ? -27.997 -36.392 -5.215 1.00 85.31 315 PHE A C 1
ATOM 2442 O O . PHE A 1 315 ? -27.758 -37.532 -5.625 1.00 85.31 315 PHE A O 1
ATOM 2449 N N . ALA A 1 316 ? -27.946 -36.081 -3.917 1.00 84.38 316 ALA A N 1
ATOM 2450 C CA . ALA A 1 316 ? -27.577 -37.035 -2.873 1.00 84.38 316 ALA A CA 1
ATOM 2451 C C . ALA A 1 316 ? -28.536 -38.242 -2.822 1.00 84.38 316 ALA A C 1
ATOM 2453 O O . ALA A 1 316 ? -28.099 -39.394 -2.728 1.00 84.38 316 ALA A O 1
ATOM 2454 N N . ALA A 1 317 ? -29.845 -38.009 -2.957 1.00 82.44 317 ALA A N 1
ATOM 2455 C CA . ALA A 1 317 ? -30.842 -39.078 -3.009 1.00 82.44 317 ALA A CA 1
ATOM 2456 C C . ALA A 1 317 ? -30.708 -39.954 -4.271 1.00 82.44 317 ALA A C 1
ATOM 2458 O O . ALA A 1 317 ? -30.903 -41.173 -4.217 1.00 82.44 317 ALA A O 1
ATOM 2459 N N . GLN A 1 318 ? -30.362 -39.363 -5.418 1.00 80.44 318 GLN A N 1
ATOM 2460 C CA . GLN A 1 318 ? -30.122 -40.101 -6.660 1.00 80.44 318 GLN A CA 1
ATOM 2461 C C . GLN A 1 318 ? -28.861 -40.973 -6.570 1.00 80.44 318 GLN A C 1
ATOM 2463 O O . GLN A 1 318 ? -28.860 -42.111 -7.050 1.00 80.44 318 GLN A O 1
ATOM 2468 N N . GLU A 1 319 ? -27.811 -40.478 -5.919 1.00 82.06 319 GLU A N 1
ATOM 2469 C CA . GLU A 1 319 ? -26.581 -41.231 -5.683 1.00 82.06 319 GLU A CA 1
ATOM 2470 C C . GLU A 1 319 ? -26.819 -42.425 -4.745 1.00 82.06 319 GLU A C 1
ATOM 2472 O O . GLU A 1 319 ? -26.404 -43.548 -5.054 1.00 82.06 319 GLU A O 1
ATOM 2477 N N . GLN A 1 320 ? -27.603 -42.235 -3.677 1.00 77.81 320 GLN A N 1
ATOM 2478 C CA . GLN A 1 320 ? -28.035 -43.330 -2.803 1.00 77.81 320 GLN A CA 1
ATOM 2479 C C . GLN A 1 320 ? -28.838 -44.392 -3.566 1.00 77.81 320 GLN A C 1
ATOM 2481 O O . GLN A 1 320 ? -28.501 -45.575 -3.493 1.00 77.81 320 GLN A O 1
ATOM 2486 N N . ARG A 1 321 ? -29.820 -43.997 -4.388 1.00 75.44 321 ARG A N 1
ATOM 2487 C CA . ARG A 1 321 ? -30.601 -44.941 -5.213 1.00 75.44 321 ARG A CA 1
ATOM 2488 C C . ARG A 1 321 ? -29.741 -45.711 -6.217 1.00 75.44 321 ARG A C 1
ATOM 2490 O O . ARG A 1 321 ? -29.958 -46.902 -6.425 1.00 75.44 321 ARG A O 1
ATOM 2497 N N . SER A 1 322 ? -28.747 -45.058 -6.820 1.00 74.00 322 SER A N 1
ATOM 2498 C CA . SER A 1 322 ? -27.784 -45.706 -7.722 1.00 74.00 322 SER A CA 1
ATOM 2499 C C . SER A 1 322 ? -26.904 -46.723 -6.980 1.00 74.00 322 SER A C 1
ATOM 2501 O O . SER A 1 322 ? -26.612 -47.803 -7.499 1.00 74.00 322 SER A O 1
ATOM 2503 N N . SER A 1 323 ? -26.526 -46.421 -5.733 1.00 73.75 323 SER A N 1
ATOM 2504 C CA . SER A 1 323 ? -25.753 -47.331 -4.880 1.00 73.75 323 SER A CA 1
ATOM 2505 C C . SER A 1 323 ? -26.563 -48.551 -4.410 1.00 73.75 323 SER A C 1
ATOM 2507 O O . SER A 1 323 ? -26.038 -49.666 -4.387 1.00 73.75 323 SER A O 1
ATOM 2509 N N . GLU A 1 324 ? -27.856 -48.380 -4.120 1.00 71.19 324 GLU A N 1
ATOM 2510 C CA . GLU A 1 324 ? -28.764 -49.470 -3.742 1.00 71.19 324 GLU A CA 1
ATOM 2511 C C . GLU A 1 324 ? -29.118 -50.374 -4.930 1.00 71.19 324 GLU A C 1
ATOM 2513 O O . GLU A 1 324 ? -29.115 -51.599 -4.788 1.00 71.19 324 GLU A O 1
ATOM 2518 N N . ALA A 1 325 ? -29.327 -49.802 -6.123 1.00 68.88 325 ALA A N 1
ATOM 2519 C CA . ALA A 1 325 ? -29.559 -50.567 -7.349 1.00 68.88 325 ALA A CA 1
ATOM 2520 C C . ALA A 1 325 ? -28.369 -51.485 -7.689 1.00 68.88 325 ALA A C 1
ATOM 2522 O O . ALA A 1 325 ? -28.563 -52.659 -8.001 1.00 68.88 325 ALA A O 1
ATOM 2523 N N . LYS A 1 326 ? -27.131 -50.995 -7.522 1.00 68.50 326 LYS A N 1
ATOM 2524 C CA . LYS A 1 326 ? -25.916 -51.814 -7.688 1.00 68.50 326 LYS A CA 1
ATOM 2525 C C . LYS A 1 326 ? -25.790 -52.928 -6.646 1.00 68.50 326 LYS A C 1
ATOM 2527 O O . LYS A 1 326 ? -25.169 -53.950 -6.919 1.00 68.50 326 LYS A O 1
ATOM 2532 N N . LYS A 1 327 ? -26.369 -52.759 -5.455 1.00 63.69 327 LYS A N 1
ATOM 2533 C CA . LYS A 1 327 ? -26.346 -53.775 -4.392 1.00 63.69 327 LYS A CA 1
ATOM 2534 C C . LYS A 1 327 ? -27.373 -54.890 -4.630 1.00 63.69 327 LYS A C 1
ATOM 2536 O O . LYS A 1 327 ? -27.114 -56.035 -4.268 1.00 63.69 327 LYS A O 1
ATOM 2541 N N . ALA A 1 328 ? -28.498 -54.582 -5.277 1.00 59.19 328 ALA A N 1
ATOM 2542 C CA . ALA A 1 328 ? -29.519 -55.566 -5.645 1.00 59.19 328 ALA A CA 1
ATOM 2543 C C . ALA A 1 328 ? -29.073 -56.511 -6.782 1.00 59.19 328 ALA A C 1
ATOM 2545 O O . ALA A 1 328 ? -29.479 -57.670 -6.802 1.00 59.19 328 ALA A O 1
ATOM 2546 N N . GLU A 1 329 ? -28.189 -56.062 -7.678 1.00 56.47 329 GLU A N 1
ATOM 2547 C CA . GLU A 1 329 ? -27.684 -56.863 -8.809 1.00 56.47 329 GLU A CA 1
ATOM 2548 C C . GLU A 1 329 ? -26.653 -57.941 -8.395 1.00 56.47 329 GLU A C 1
ATOM 2550 O O . GLU A 1 329 ? -26.385 -58.875 -9.146 1.00 56.47 329 GLU A O 1
ATOM 2555 N N . VAL A 1 330 ? -26.109 -57.872 -7.173 1.00 57.72 330 VAL A N 1
ATOM 2556 C CA . VAL A 1 330 ? -25.035 -58.769 -6.684 1.00 57.72 330 VAL A CA 1
ATOM 2557 C C . VAL A 1 330 ? -25.564 -59.941 -5.831 1.00 57.72 330 VAL A C 1
ATOM 2559 O O . VAL A 1 330 ? -24.783 -60.723 -5.295 1.00 57.72 330 VAL A O 1
ATOM 2562 N N . THR A 1 331 ? -26.884 -60.136 -5.720 1.00 48.31 331 THR A N 1
ATOM 2563 C CA . THR A 1 331 ? -27.451 -61.258 -4.938 1.00 48.31 331 THR A CA 1
ATOM 2564 C C . THR A 1 331 ? -27.862 -62.421 -5.857 1.00 48.31 331 THR A C 1
ATOM 2566 O O . THR A 1 331 ? -28.888 -62.311 -6.529 1.00 48.31 331 THR A O 1
ATOM 2569 N N . PRO A 1 332 ? -27.127 -63.552 -5.919 1.00 47.09 332 PRO A N 1
ATOM 2570 C CA . PRO A 1 332 ? -27.570 -64.710 -6.689 1.00 47.09 332 PRO A CA 1
ATOM 2571 C C . PRO A 1 332 ? -28.699 -65.452 -5.955 1.00 47.09 332 PRO A C 1
ATOM 2573 O O . PRO A 1 332 ? -28.684 -65.592 -4.731 1.00 47.09 332 PRO A O 1
ATOM 2576 N N . ALA A 1 333 ? -29.685 -65.920 -6.725 1.00 52.06 333 ALA A N 1
ATOM 2577 C CA . ALA A 1 333 ? -30.867 -66.633 -6.243 1.00 52.06 333 ALA A CA 1
ATOM 2578 C C . ALA A 1 333 ? -30.511 -67.875 -5.392 1.00 52.06 333 ALA A C 1
ATOM 2580 O O . ALA A 1 333 ? -29.539 -68.572 -5.699 1.00 52.06 333 ALA A O 1
ATOM 2581 N N . PRO A 1 334 ? -31.296 -68.195 -4.344 1.00 49.06 334 PRO A N 1
ATOM 2582 C CA . PRO A 1 334 ? -31.000 -69.313 -3.462 1.00 49.06 334 PRO A CA 1
ATOM 2583 C C . PRO A 1 334 ? -31.277 -70.634 -4.184 1.00 49.06 334 PRO A C 1
ATOM 2585 O O . PRO A 1 334 ? -32.400 -70.923 -4.601 1.00 49.06 334 PRO A O 1
ATOM 2588 N N . ASN A 1 335 ? -30.218 -71.426 -4.333 1.00 46.69 335 ASN A N 1
ATOM 2589 C CA . ASN A 1 335 ? -30.226 -72.741 -4.955 1.00 46.69 335 ASN A CA 1
ATOM 2590 C C . ASN A 1 335 ? -31.158 -73.675 -4.162 1.00 46.69 335 ASN A C 1
ATOM 2592 O O . ASN A 1 335 ? -30.910 -73.963 -2.988 1.00 46.69 335 ASN A O 1
ATOM 2596 N N . GLN A 1 336 ? -32.258 -74.102 -4.784 1.00 48.75 336 GLN A N 1
ATOM 2597 C CA . GLN A 1 336 ? -33.200 -75.027 -4.168 1.00 48.75 336 GLN A CA 1
ATOM 2598 C C . GLN A 1 336 ? -32.625 -76.446 -4.135 1.00 48.75 336 GLN A C 1
ATOM 2600 O O . GLN A 1 336 ? -32.220 -76.991 -5.156 1.00 48.75 336 GLN A O 1
ATOM 2605 N N . LEU A 1 337 ? -32.632 -76.997 -2.920 1.00 49.56 337 LEU A N 1
ATOM 2606 C CA . LEU A 1 337 ? -32.824 -78.397 -2.543 1.00 49.56 337 LEU A CA 1
ATOM 2607 C C . LEU A 1 337 ? -32.531 -79.482 -3.595 1.00 49.56 337 LEU A C 1
ATOM 2609 O O . LEU A 1 337 ? -33.328 -79.735 -4.494 1.00 49.56 337 LEU A O 1
ATOM 2613 N N . ALA A 1 338 ? -31.517 -80.291 -3.291 1.00 41.53 338 ALA A N 1
ATOM 2614 C CA . ALA A 1 338 ? -31.593 -81.731 -3.494 1.00 41.53 338 ALA A CA 1
ATOM 2615 C C . ALA A 1 338 ? -31.334 -82.426 -2.142 1.00 41.53 338 ALA A C 1
ATOM 2617 O O . ALA A 1 338 ? -30.255 -82.306 -1.566 1.00 41.53 338 ALA A O 1
ATOM 2618 N N . GLN A 1 339 ? -32.369 -83.086 -1.622 1.00 42.75 339 GLN A N 1
ATOM 2619 C CA . GLN A 1 339 ? -32.310 -84.167 -0.628 1.00 42.75 339 GLN A CA 1
ATOM 2620 C C . GLN A 1 339 ? -32.669 -85.480 -1.351 1.00 42.75 339 GLN A C 1
ATOM 2622 O O . GLN A 1 339 ? -33.318 -85.405 -2.399 1.00 42.75 339 GLN A O 1
ATOM 2627 N N . PRO A 1 340 ? -32.529 -86.647 -0.705 1.00 53.12 340 PRO A N 1
ATOM 2628 C CA . PRO A 1 340 ? -31.419 -87.150 0.102 1.00 53.12 340 PRO A CA 1
ATOM 2629 C C . PRO A 1 340 ? -30.516 -88.126 -0.675 1.00 53.12 340 PRO A C 1
ATOM 2631 O O . PRO A 1 340 ? -30.958 -88.664 -1.717 1.00 53.12 340 PRO A O 1
#

Sequence (340 aa):
MLEAWAVGVGTSSSTADNDGGGEAPMATPDEQDKKDQQDMKDEQQAHKDDDEQAAKEYADFEARVKRTIYIDHLSPLVTAQVIKASLAQCANVVSTEFIQNYTIQYEIPAAALVEVDNVSQAQAAVDLMNNFPFMLGGMPRPVRAVFAKPDMFPDRPRKPGLKIEFSWVKQGDPGYDGMNKLKGLARRQEAENMALIKNQLEEEKELAAQQQETLEASNSNPRRAESAREFMLINQCKTDVRLAVTPGEIFGLRGPPRPSGPLPGKLPNDGTVQAQEPTIKEMCQALKEMESELQNLRDDNNQLRDELTAVEEVFAAQEQRSSEAKKAEVTPAPNQLAQP

Foldseek 3Di:
DDDDDDDDDDDDDDDDDDDDDDDDDDDDPVNVVVVVVVVVVVVVVVVVVVLVVLVVVQVVLVVQLLQKKKKAQADPPFDPVQVQVLLVVQFHWDDKAWDDDPPAPDPHHIMIITGTDDNVSLVRVQCPLVVDQRDTDPPSHRMHMDRGDLVSDPPRGDDRPDDDDDDDDDPPDPCPVVVVVVVVVVVVVVVVVNVVVVVVVVVVVVVSVVVVVVVVVCVPPVVVVVVVVVVVVVVVVVVVVVVVPDDDDDDDDDDDDDDDDDDDDDDDDDDDPPPCVVVVVVVVVVVVVVVVVVVVVVVVVVVVVVVVVVVVVVVVVVVVVVVVVVVVVPDDDDDDDDDD

Solvent-accessible surface area (backbone atoms only — not comparable to full-atom values): 20972 Å² total; per-residue (Å²): 139,87,88,86,84,86,82,87,80,90,78,89,79,89,84,85,88,82,91,76,94,71,92,76,82,80,80,53,78,76,57,55,61,52,48,58,54,46,54,55,47,52,54,55,46,51,56,51,53,51,52,52,50,45,49,50,53,40,49,54,46,51,55,51,34,65,14,18,34,29,35,37,61,31,48,80,83,56,47,66,67,55,54,43,62,70,36,55,84,58,34,61,67,76,48,71,46,75,53,79,74,84,88,53,99,58,95,62,54,35,30,32,44,38,32,32,84,38,50,69,32,36,50,52,43,30,52,48,27,65,76,38,85,37,64,60,76,88,50,98,45,57,29,42,44,44,76,41,55,73,87,76,49,91,85,59,68,72,66,84,90,69,85,85,83,87,80,87,81,47,92,86,46,98,57,31,69,60,52,53,50,49,52,54,50,51,54,47,52,51,53,52,49,53,52,51,53,52,51,53,55,50,53,52,49,51,52,51,49,53,52,49,52,52,50,50,58,54,69,72,36,62,76,55,57,50,51,51,51,51,54,50,50,55,50,52,55,50,52,57,56,60,71,69,71,69,94,80,84,90,83,82,91,81,84,87,81,84,87,77,88,83,91,86,79,84,80,84,87,76,91,84,75,88,82,55,62,68,60,53,53,52,51,55,49,52,51,54,51,52,52,51,52,54,48,52,55,50,53,52,51,51,51,53,50,53,52,49,50,54,50,52,52,51,50,54,53,51,52,51,51,54,55,52,55,62,56,63,75,72,64,80,81,83,82,78,84,87,82,132

pLDDT: mean 71.41, std 20.36, range [29.75, 95.5]

Mean predicted aligned error: 21.54 Å

InterPro domains:
  IPR000504 RNA recognition motif domain [PS50102] (67-150)
  IPR012677 Nucleotide-binding alpha-beta plait domain superfamily [G3DSA:3.30.70.330] (25-159)
  IPR035979 RNA-binding domain superfamily [SSF54928] (65-162)
  IPR053316 Epigenetic regulator of gene expression [PTHR36309] (31-220)

Radius of gyration: 38.72 Å; Cα contacts (8 Å, |Δi|>4): 185; chains: 1; bounding box: 66×125×113 Å

Nearest PDB structures (foldseek):
  2cq4-assembly1_A  TM=8.500E-01  e=3.127E-05  Homo sapiens
  8hni-assembly4_D  TM=8.035E-01  e=4.284E-04  Homo sapiens
  5bjr-assembly1_A  TM=7.813E-01  e=5.188E-04  Caenorhabditis elegans
  7b0y-assembly1_b  TM=4.816E-01  e=2.559E-03  Homo sapiens
  7oqe-assembly1_B  TM=5.315E-01  e=1.737E-02  Saccharomyces cerevisiae

Secondary structure (DSSP, 8-state):
----------------------PPP---HHHHHHHHHHHHHHHHHHHHHHHHHHHHHHHHHHHHHHTEEEEEEE-TT--HHHHHHHHTTT--EEEEEEE---S-SS---EEEEEEES-HHHHHHHHHHHHHTT-B-SSSS-B-EEEEPPGGG-TTPPPPTT------PPPTTSTTHHHHHHHHHHHHHHHHHHHHHHHHHHHHHHHHHHHHHHHHHHHHT-HHHHHHHHHHHHHHHHHHHHHTS----------PPPP-------PPPP----TTTHHHHHHHHHHHHHHHHHHHHHHHHHHHHHHHHHHHHHHHHHHHHHHHHHHHHTT-PPP------

Organism: Triticum urartu (NCBI:txid4572)